Protein AF-A0A916GXI8-F1 (afdb_monomer)

Secondary structure (DSSP, 8-state):
--EEEEE-STTSSHHHHHHHHHHHHHHTT--EEESS-B-HHHHS-TT-----EEPPSS--HHHHHHT--S-SS--GGG-EEEEESSHHHHHH-STTTTHHHHHHHHHHHHGGGGTEEEEEE-S-STTS-HHHHHHH-SEEEEEEEGGG---TTHHHHHHHTTS-SS---EEEEEEEEBSSTTSPEEEEEEEEHHHHGGGB-TT----S-HHHHHHHH-TTSSS----SS-EEPPPHHHHTGGGS-HHHHHHHHHHHHHHHHHHHHHHHHHHHHHHHHHSPPPPPP------PEEEEEEEE-SS-EEEEETTS-EEEESEEEEETTEEEEEETTEEEE--

Foldseek 3Di:
DAQEEEAEAVPLCRLLLLLVVLLVCQVVLFEEEECFFFANLLPPALPRQRWYKHWFLQHWLVQLVVVAARDPDLPLVRAYEYEYEAVLCNLVPPVCPDPRSVSVLVSLLCVVVSRYYYYYYHHDLVSHDPVSSVRRDFKYWYKHWQQPDDDPPQQVVCVVVVHNSGDQTKMKTFIFGDDDPPGDTDDIGIGHVPRSVVGGDPPDDRDPCLVVVCVVVPPPDPDPSRDPHMDMDGDSNRVPVVPDDPCRSCVVVVVVVVVVVVCCVVVVVVVVVVVVVPPPDPDPDDDPQDDAAEFDDWDDPPQWIWTQHPVRDTAIFRDWDADPVAIWTDDDHHIYGYD

Mean predicted aligned error: 14.42 Å

pLDDT: mean 82.1, std 12.5, range [46.28, 97.44]

Structure (mmCIF, N/CA/C/O backbone):
data_AF-A0A916GXI8-F1
#
_entry.id   AF-A0A916GXI8-F1
#
loop_
_atom_site.group_PDB
_atom_site.id
_atom_site.type_symbol
_atom_site.label_atom_id
_atom_site.label_alt_id
_atom_site.label_comp_id
_atom_site.label_asym_id
_atom_site.label_entity_id
_atom_site.label_seq_id
_atom_site.pdbx_PDB_ins_code
_atom_site.Cartn_x
_atom_site.Cartn_y
_atom_site.Cartn_z
_atom_site.occupancy
_atom_site.B_iso_or_equiv
_atom_site.auth_seq_id
_atom_site.auth_comp_id
_atom_site.auth_asym_id
_atom_site.auth_atom_id
_atom_site.pdbx_PDB_model_num
ATOM 1 N N . MET A 1 1 ? 9.161 1.959 13.181 1.00 69.06 1 MET A N 1
ATOM 2 C CA . MET A 1 1 ? 7.810 1.529 12.758 1.00 69.06 1 MET A CA 1
ATOM 3 C C . MET A 1 1 ? 7.058 2.761 12.309 1.00 69.06 1 MET A C 1
ATOM 5 O O . MET A 1 1 ? 7.313 3.817 12.876 1.00 69.06 1 MET A O 1
ATOM 9 N N . ALA A 1 2 ? 6.134 2.659 11.355 1.00 79.12 2 ALA A N 1
ATOM 10 C CA . ALA A 1 2 ? 5.412 3.832 10.877 1.00 79.12 2 ALA A CA 1
ATOM 11 C C . ALA A 1 2 ? 3.901 3.601 10.795 1.00 79.12 2 ALA A C 1
ATOM 13 O O . ALA A 1 2 ? 3.440 2.561 10.323 1.00 79.12 2 ALA A O 1
ATOM 14 N N . ASN A 1 3 ? 3.161 4.610 11.259 1.00 89.81 3 ASN A N 1
ATOM 15 C CA . ASN A 1 3 ? 1.741 4.765 10.986 1.00 89.81 3 ASN A CA 1
ATOM 16 C C . ASN A 1 3 ? 1.583 5.924 10.009 1.00 89.81 3 ASN A C 1
ATOM 18 O O . ASN A 1 3 ? 1.795 7.088 10.377 1.00 89.81 3 ASN A O 1
ATOM 22 N N . TRP A 1 4 ? 1.260 5.594 8.766 1.00 94.12 4 TRP A N 1
ATOM 23 C CA . TRP A 1 4 ? 1.023 6.567 7.715 1.00 94.12 4 TRP A CA 1
ATOM 24 C C . TRP A 1 4 ? -0.470 6.813 7.584 1.00 94.12 4 TRP A C 1
ATOM 26 O O . TRP A 1 4 ? -1.256 5.875 7.492 1.00 94.12 4 TRP A O 1
ATOM 36 N N . THR A 1 5 ? -0.858 8.079 7.530 1.00 94.19 5 THR A N 1
ATOM 37 C CA . THR A 1 5 ? -2.206 8.483 7.151 1.00 94.19 5 THR A CA 1
ATOM 38 C C . THR A 1 5 ? -2.136 9.283 5.874 1.00 94.19 5 THR A C 1
ATOM 40 O O . THR A 1 5 ? -1.599 10.389 5.828 1.00 94.19 5 THR A O 1
ATOM 43 N N . LEU A 1 6 ? -2.658 8.680 4.826 1.00 93.75 6 LEU A N 1
ATOM 44 C CA . LEU A 1 6 ? -2.668 9.173 3.478 1.00 93.75 6 LEU A CA 1
ATOM 45 C C . LEU A 1 6 ? -3.942 9.982 3.228 1.00 93.75 6 LEU A C 1
ATOM 47 O O . LEU A 1 6 ? -5.047 9.509 3.472 1.00 93.75 6 LEU A O 1
ATOM 51 N N . THR A 1 7 ? -3.763 11.218 2.765 1.00 93.19 7 THR A N 1
ATOM 52 C CA . THR A 1 7 ? -4.826 12.217 2.596 1.00 93.19 7 THR A CA 1
ATOM 53 C C . THR A 1 7 ? -4.607 13.063 1.344 1.00 93.19 7 THR A C 1
ATOM 55 O O . TH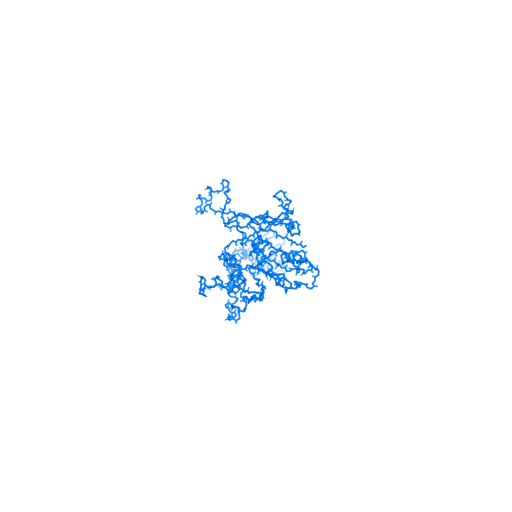R A 1 7 ? -3.502 13.137 0.793 1.00 93.19 7 THR A O 1
ATOM 58 N N . GLY A 1 8 ? -5.679 13.686 0.868 1.00 87.81 8 GLY A N 1
ATOM 59 C CA . GLY A 1 8 ? -5.685 14.569 -0.288 1.00 87.81 8 GLY A CA 1
ATOM 60 C C . GLY A 1 8 ? -7.071 14.667 -0.909 1.00 87.81 8 GLY A C 1
ATOM 61 O O . GLY A 1 8 ? -7.944 13.839 -0.644 1.00 87.81 8 GLY A O 1
ATOM 62 N N . ASP A 1 9 ? -7.245 15.649 -1.785 1.00 83.56 9 ASP A N 1
ATOM 63 C CA . ASP A 1 9 ? -8.519 15.926 -2.449 1.00 83.56 9 ASP A CA 1
ATOM 64 C C . ASP A 1 9 ? -9.013 14.749 -3.310 1.00 83.56 9 ASP A C 1
ATOM 66 O O . ASP A 1 9 ? -8.293 13.775 -3.601 1.00 83.56 9 ASP A O 1
ATOM 70 N N . LEU A 1 10 ? -10.265 14.833 -3.759 1.00 81.31 10 LEU A N 1
ATOM 71 C CA . LEU A 1 10 ? -10.816 13.864 -4.698 1.00 81.31 10 LEU A CA 1
ATOM 72 C C . LEU A 1 10 ? -9.986 13.838 -5.999 1.00 81.31 10 LEU A C 1
ATOM 74 O O . LEU A 1 10 ? -9.650 14.858 -6.613 1.00 81.31 10 LEU A O 1
ATOM 78 N N . GLY A 1 11 ? -9.587 12.634 -6.407 1.00 78.94 11 GLY A N 1
ATOM 79 C CA . GLY A 1 11 ? -8.728 12.432 -7.575 1.00 78.94 11 GLY A CA 1
ATOM 80 C C . GLY A 1 11 ? -7.269 12.884 -7.408 1.00 78.94 11 GLY A C 1
ATOM 81 O O . GLY A 1 11 ? -6.543 12.930 -8.401 1.00 78.94 11 GLY A O 1
ATOM 82 N N . ALA A 1 12 ? -6.800 13.172 -6.186 1.00 83.81 12 ALA A N 1
ATOM 83 C CA . ALA A 1 12 ? -5.386 13.464 -5.909 1.00 83.81 12 ALA A CA 1
ATOM 84 C C . ALA A 1 12 ? -4.450 12.246 -6.085 1.00 83.81 12 ALA A C 1
ATOM 86 O O . ALA A 1 12 ? -3.231 12.393 -6.026 1.00 83.81 12 ALA A O 1
ATOM 87 N N . GLY A 1 13 ? -5.013 11.054 -6.323 1.00 85.38 13 GLY A N 1
ATOM 88 C CA . GLY A 1 13 ? -4.265 9.815 -6.549 1.00 85.38 13 GLY A CA 1
ATOM 89 C C . GLY A 1 13 ? -4.012 8.983 -5.301 1.00 85.38 13 GLY A C 1
ATOM 90 O O . GLY A 1 13 ? -3.040 8.232 -5.269 1.00 85.38 13 GLY A O 1
ATOM 91 N N . LYS A 1 14 ? -4.873 9.117 -4.286 1.00 90.62 14 LYS A N 1
ATOM 92 C CA . LYS A 1 14 ? -4.735 8.412 -3.011 1.00 90.62 14 LYS A CA 1
ATOM 93 C C . LYS A 1 14 ? -4.626 6.896 -3.192 1.00 90.62 14 LYS A C 1
ATOM 95 O O . LYS A 1 14 ? -3.623 6.315 -2.793 1.00 90.62 14 LYS A O 1
ATOM 100 N N . SER A 1 15 ? -5.592 6.312 -3.900 1.00 90.00 15 SER A N 1
ATOM 101 C CA . SER A 1 15 ? -5.672 4.871 -4.170 1.00 90.00 15 SER A CA 1
ATOM 102 C C . SER A 1 15 ? -4.485 4.347 -4.986 1.00 90.00 15 SER A C 1
ATOM 104 O O . SER A 1 15 ? -4.019 3.234 -4.773 1.00 90.00 15 SER A O 1
ATOM 106 N N . VAL A 1 16 ? -3.929 5.163 -5.891 1.00 91.31 16 VAL A N 1
ATOM 107 C CA . VAL A 1 16 ? -2.736 4.783 -6.669 1.00 91.31 16 VAL A CA 1
ATOM 108 C C . VAL A 1 16 ? -1.503 4.722 -5.774 1.00 91.31 16 VAL A C 1
ATOM 110 O O . VAL A 1 16 ? -0.709 3.790 -5.882 1.00 91.31 16 VAL A O 1
ATOM 113 N N . ILE A 1 17 ? -1.327 5.710 -4.895 1.00 93.56 17 ILE A N 1
ATOM 114 C CA . ILE A 1 17 ? -0.188 5.758 -3.972 1.00 93.56 17 ILE A CA 1
ATOM 115 C C . ILE A 1 17 ? -0.308 4.648 -2.926 1.00 93.56 17 ILE A C 1
ATOM 117 O O . ILE A 1 17 ? 0.692 3.994 -2.632 1.00 93.56 17 ILE A O 1
ATOM 121 N N . SER A 1 18 ? -1.508 4.397 -2.395 1.00 94.62 18 SER A N 1
ATOM 122 C CA . SER A 1 18 ? -1.715 3.309 -1.440 1.00 94.62 18 SER A CA 1
ATOM 123 C C . SER A 1 18 ? -1.488 1.941 -2.073 1.00 94.62 18 SER A C 1
ATOM 125 O O . SER A 1 18 ? -0.717 1.154 -1.528 1.00 94.62 18 SER A O 1
ATOM 127 N N . THR A 1 19 ? -2.045 1.693 -3.261 1.00 94.44 19 THR A N 1
ATOM 128 C CA . THR A 1 19 ? -1.801 0.453 -4.014 1.00 94.44 19 THR A CA 1
ATOM 129 C C . THR A 1 19 ? -0.322 0.297 -4.340 1.00 94.44 19 THR A C 1
ATOM 131 O O . THR A 1 19 ? 0.237 -0.774 -4.137 1.00 94.44 19 THR A O 1
ATOM 134 N N . GLY A 1 20 ? 0.355 1.365 -4.775 1.00 94.62 20 GLY A N 1
ATOM 135 C CA . GLY A 1 20 ? 1.801 1.350 -5.004 1.00 94.62 20 GLY A CA 1
ATOM 136 C C . GLY A 1 20 ? 2.578 0.922 -3.758 1.00 94.62 20 GLY A C 1
ATOM 137 O O . GLY A 1 20 ? 3.428 0.035 -3.833 1.00 94.62 20 GLY A O 1
ATOM 138 N N . LYS A 1 21 ? 2.224 1.475 -2.594 1.00 95.44 21 LYS A N 1
ATOM 139 C CA . LYS A 1 21 ? 2.852 1.112 -1.321 1.00 95.44 21 LYS A CA 1
ATOM 140 C C . LYS A 1 21 ? 2.579 -0.336 -0.930 1.00 95.44 21 LYS A C 1
ATOM 142 O O . LYS A 1 21 ? 3.493 -1.022 -0.485 1.00 95.44 21 LYS A O 1
ATOM 147 N N . ILE A 1 22 ? 1.353 -0.814 -1.125 1.00 96.06 22 ILE A N 1
ATOM 148 C CA . ILE A 1 22 ? 0.992 -2.218 -0.906 1.00 96.06 22 ILE A CA 1
ATOM 149 C C . ILE A 1 22 ? 1.838 -3.136 -1.799 1.00 96.06 22 ILE A C 1
ATOM 151 O O . ILE A 1 22 ? 2.426 -4.105 -1.314 1.00 96.06 22 ILE A O 1
ATOM 155 N N . MET A 1 23 ? 1.966 -2.803 -3.084 1.00 94.81 23 MET A N 1
ATOM 156 C CA . MET A 1 23 ? 2.764 -3.583 -4.028 1.00 94.81 23 MET A CA 1
ATOM 157 C C . MET A 1 23 ? 4.249 -3.604 -3.649 1.00 94.81 23 MET A C 1
ATOM 159 O O . MET A 1 23 ? 4.872 -4.654 -3.776 1.00 94.81 23 MET A O 1
ATOM 163 N N . ASP A 1 24 ? 4.809 -2.512 -3.116 1.00 95.00 24 ASP A N 1
ATOM 164 C CA . ASP A 1 24 ? 6.196 -2.491 -2.623 1.00 95.00 24 ASP A CA 1
ATOM 165 C C . ASP A 1 24 ? 6.425 -3.514 -1.498 1.00 95.00 24 ASP A C 1
ATOM 167 O O . ASP A 1 24 ? 7.471 -4.165 -1.456 1.00 95.00 24 ASP A O 1
ATOM 171 N N . PHE A 1 25 ? 5.460 -3.674 -0.585 1.00 96.12 25 PHE A N 1
ATOM 172 C CA . PHE A 1 25 ? 5.531 -4.678 0.484 1.00 96.12 25 PHE A CA 1
ATOM 173 C C . PHE A 1 25 ? 5.395 -6.097 -0.070 1.00 96.12 25 PHE A C 1
ATOM 175 O O . PHE A 1 25 ? 6.210 -6.962 0.257 1.00 96.12 25 PHE A O 1
ATOM 182 N N . LEU A 1 26 ? 4.439 -6.320 -0.976 1.00 95.56 26 LEU A N 1
ATOM 183 C CA . LEU A 1 26 ? 4.268 -7.614 -1.639 1.00 95.56 26 LEU A CA 1
ATOM 184 C C . LEU A 1 26 ? 5.505 -8.016 -2.448 1.00 95.56 26 LEU A C 1
ATOM 186 O O . LEU A 1 26 ? 5.916 -9.171 -2.406 1.00 95.56 26 LEU A O 1
ATOM 190 N N . MET A 1 27 ? 6.148 -7.079 -3.149 1.00 93.88 27 MET A N 1
ATOM 191 C CA . MET A 1 27 ? 7.385 -7.337 -3.896 1.00 93.88 27 MET A CA 1
ATOM 192 C C . MET A 1 27 ? 8.546 -7.757 -2.992 1.00 93.88 27 MET A C 1
ATOM 194 O O . MET A 1 27 ? 9.396 -8.535 -3.420 1.00 93.88 27 MET A O 1
ATOM 198 N N . LYS A 1 28 ? 8.572 -7.272 -1.747 1.00 94.50 28 LYS A N 1
ATOM 199 C CA . LYS A 1 28 ? 9.544 -7.688 -0.726 1.00 94.50 28 LYS A CA 1
ATOM 200 C C . LYS A 1 28 ? 9.194 -9.029 -0.075 1.00 94.50 28 LYS A C 1
ATOM 202 O O . LYS A 1 28 ? 9.968 -9.514 0.742 1.00 94.50 28 LYS A O 1
ATOM 207 N N . GLY A 1 29 ? 8.049 -9.624 -0.417 1.00 93.44 29 GLY A N 1
ATOM 208 C CA . GLY A 1 29 ? 7.547 -10.844 0.215 1.00 93.44 29 GLY A CA 1
ATOM 209 C C . GLY A 1 29 ? 7.061 -10.627 1.648 1.00 93.44 29 GLY A C 1
ATOM 210 O O . GLY A 1 29 ? 6.989 -11.588 2.409 1.00 93.44 29 GLY A O 1
ATOM 211 N N . LEU A 1 30 ? 6.753 -9.382 2.023 1.00 95.38 30 LEU A N 1
ATOM 212 C CA . LEU A 1 30 ? 6.251 -9.056 3.353 1.00 95.38 30 LEU A CA 1
ATOM 213 C C . LEU A 1 30 ? 4.734 -9.303 3.431 1.00 95.38 30 LEU A C 1
ATOM 215 O O . LEU A 1 30 ? 4.038 -9.118 2.427 1.00 95.38 30 LEU A O 1
ATOM 219 N N . PRO A 1 31 ? 4.202 -9.692 4.605 1.00 95.81 31 PRO A N 1
ATOM 220 C CA . PRO A 1 31 ? 2.769 -9.880 4.793 1.00 95.81 31 PRO A CA 1
ATOM 221 C C . PRO A 1 31 ? 1.993 -8.589 4.540 1.00 95.81 31 PRO A C 1
ATOM 223 O O . PRO A 1 31 ? 2.400 -7.508 4.971 1.00 95.81 31 PRO A O 1
ATOM 226 N N . VAL A 1 32 ? 0.841 -8.710 3.886 1.00 97.44 32 VAL A N 1
ATOM 227 C CA . VAL A 1 32 ? -0.072 -7.593 3.636 1.00 97.44 32 VAL A CA 1
ATOM 228 C C . VAL A 1 32 ? -1.492 -8.007 3.992 1.00 97.44 32 VAL A C 1
ATOM 230 O O . VAL A 1 32 ? -1.946 -9.076 3.579 1.00 97.44 32 VAL A O 1
ATOM 233 N N . ALA A 1 33 ? -2.191 -7.129 4.705 1.00 96.50 33 ALA A N 1
ATOM 234 C CA . ALA A 1 33 ? -3.623 -7.201 4.946 1.00 96.50 33 ALA A CA 1
ATOM 235 C C . ALA A 1 33 ? -4.281 -5.882 4.517 1.00 96.50 33 ALA A C 1
ATOM 237 O O . ALA A 1 33 ? -3.780 -4.805 4.850 1.00 96.50 33 ALA A O 1
ATOM 238 N N . THR A 1 34 ? -5.380 -5.938 3.765 1.00 95.44 34 THR A N 1
ATOM 239 C CA . THR A 1 34 ? -6.087 -4.725 3.334 1.00 95.44 34 THR A CA 1
ATOM 240 C C . THR A 1 34 ? -7.566 -4.963 3.072 1.00 95.44 34 THR A C 1
ATOM 242 O O . THR A 1 34 ? -7.943 -6.055 2.665 1.00 95.44 34 THR A O 1
ATOM 245 N N . ASN A 1 35 ? -8.404 -3.949 3.296 1.00 92.75 35 ASN A N 1
ATOM 246 C CA . ASN A 1 35 ? -9.803 -3.935 2.857 1.00 92.75 35 ASN A CA 1
ATOM 247 C C . ASN A 1 35 ? -9.965 -3.398 1.421 1.00 92.75 35 ASN A C 1
ATOM 249 O O . ASN A 1 35 ? -11.075 -3.412 0.898 1.00 92.75 35 ASN A O 1
ATOM 253 N N . MET A 1 36 ? -8.889 -2.965 0.760 1.00 91.75 36 MET A N 1
ATOM 254 C CA . MET A 1 36 ? -8.926 -2.596 -0.655 1.00 91.75 36 MET A CA 1
ATOM 255 C C . MET A 1 36 ? -8.970 -3.844 -1.540 1.00 91.75 36 MET A C 1
ATOM 257 O O . MET A 1 36 ? -8.234 -4.807 -1.309 1.00 91.75 36 MET A O 1
ATOM 261 N N . ASP A 1 37 ? -9.776 -3.805 -2.593 1.00 89.81 37 ASP A N 1
ATOM 262 C CA . ASP A 1 37 ? -9.728 -4.790 -3.668 1.00 89.81 37 ASP A CA 1
ATOM 263 C C . ASP A 1 37 ? -8.484 -4.547 -4.525 1.00 89.81 37 ASP A C 1
ATOM 265 O O . ASP A 1 37 ? -8.417 -3.602 -5.316 1.00 89.81 37 ASP A O 1
ATOM 269 N N . ILE A 1 38 ? -7.482 -5.409 -4.362 1.00 91.88 38 ILE A N 1
ATOM 270 C CA . ILE A 1 38 ? -6.235 -5.359 -5.125 1.00 91.88 38 ILE A CA 1
ATOM 271 C C . ILE A 1 38 ? -6.048 -6.621 -5.966 1.00 91.88 38 ILE A C 1
ATOM 273 O O . ILE A 1 38 ? -6.432 -7.724 -5.578 1.00 91.88 38 ILE A O 1
ATOM 277 N N . TYR A 1 39 ? -5.365 -6.456 -7.095 1.00 91.81 39 TYR A N 1
ATOM 278 C CA . TYR A 1 39 ? -5.115 -7.496 -8.092 1.00 91.81 39 TYR A CA 1
ATOM 279 C C . TYR A 1 39 ? -3.606 -7.664 -8.321 1.00 91.81 39 TYR A C 1
ATOM 281 O O . TYR A 1 39 ? -3.052 -7.168 -9.315 1.00 91.81 39 TYR A O 1
ATOM 289 N N . PRO A 1 40 ? -2.879 -8.337 -7.403 1.00 91.00 40 PRO A N 1
ATOM 290 C CA . PRO A 1 40 ? -1.433 -8.500 -7.517 1.00 91.00 40 PRO A CA 1
ATOM 291 C C . PRO A 1 40 ? -0.998 -9.143 -8.838 1.00 91.00 40 PRO A C 1
ATOM 293 O O . PRO A 1 40 ? 0.084 -8.852 -9.328 1.00 91.00 40 PRO A O 1
ATOM 296 N N . GLU A 1 41 ? -1.822 -9.975 -9.471 1.00 90.44 41 GLU A N 1
ATOM 297 C CA . GLU A 1 41 ? -1.544 -10.658 -10.742 1.00 90.44 41 GLU A CA 1
ATOM 298 C C . GLU A 1 41 ? -1.579 -9.759 -11.985 1.00 90.44 41 GLU A C 1
ATOM 300 O O . GLU A 1 41 ? -1.306 -10.225 -13.102 1.00 90.44 41 GLU A O 1
ATOM 305 N N . LYS A 1 42 ? -1.960 -8.492 -11.813 1.00 89.62 42 LYS A N 1
ATOM 306 C CA . LYS A 1 42 ? -1.898 -7.442 -12.838 1.00 89.62 42 LYS A CA 1
ATOM 307 C C . LYS A 1 42 ? -0.594 -6.649 -12.740 1.00 89.62 42 LYS A C 1
ATOM 309 O O . LYS A 1 42 ? -0.124 -6.111 -13.741 1.00 89.62 42 LYS A O 1
ATOM 314 N N . PHE A 1 43 ? 0.032 -6.648 -11.563 1.00 89.38 43 PHE A N 1
ATOM 315 C CA . PHE A 1 43 ? 1.257 -5.902 -11.287 1.00 89.38 43 PHE A CA 1
ATOM 316 C C . PHE A 1 43 ? 2.505 -6.795 -11.176 1.00 89.38 43 PHE A C 1
ATOM 318 O O . PHE A 1 43 ? 3.546 -6.507 -11.772 1.00 89.38 43 PHE A O 1
ATOM 325 N N . LEU A 1 44 ? 2.401 -7.893 -10.432 1.00 90.94 44 LEU A N 1
ATOM 326 C CA . LEU A 1 44 ? 3.473 -8.838 -10.143 1.00 90.94 44 LEU A CA 1
ATOM 327 C C . LEU A 1 44 ? 3.626 -9.886 -11.253 1.00 90.94 44 LEU A C 1
ATOM 329 O O . LEU A 1 44 ? 2.668 -10.204 -11.965 1.00 90.94 44 LEU A O 1
ATOM 333 N N . PRO A 1 45 ? 4.829 -10.467 -11.411 1.00 90.19 45 PRO A N 1
ATOM 334 C CA . PRO A 1 45 ? 5.038 -11.520 -12.389 1.00 90.19 45 PRO A CA 1
ATOM 335 C C . PRO A 1 45 ? 4.195 -12.763 -12.055 1.00 90.19 45 PRO A C 1
ATOM 337 O O . PRO A 1 45 ? 3.976 -13.067 -10.881 1.00 90.19 45 PRO A O 1
ATOM 340 N N . PRO A 1 46 ? 3.803 -13.559 -13.067 1.00 91.12 46 PRO A N 1
ATOM 341 C CA . PRO A 1 46 ? 3.040 -14.791 -12.860 1.00 91.12 46 PRO A CA 1
ATOM 342 C C . PRO A 1 46 ? 3.827 -15.857 -12.081 1.00 91.12 46 PRO A C 1
ATOM 344 O O . PRO A 1 46 ? 3.264 -16.851 -11.650 1.00 91.12 46 PRO A O 1
ATOM 347 N N . THR A 1 47 ? 5.133 -15.681 -11.879 1.00 90.62 47 THR A N 1
ATOM 348 C CA . THR A 1 47 ? 5.951 -16.537 -11.009 1.00 90.62 47 THR A CA 1
ATOM 349 C C . THR A 1 47 ? 5.792 -16.228 -9.527 1.00 90.62 47 THR A C 1
ATOM 351 O O . THR A 1 47 ? 6.210 -17.035 -8.697 1.00 90.62 47 THR A O 1
ATOM 354 N N . SER A 1 48 ? 5.212 -15.076 -9.190 1.00 93.12 48 SER A N 1
ATOM 355 C CA . SER A 1 48 ? 5.084 -14.626 -7.814 1.00 93.12 48 SER A CA 1
ATOM 356 C C . SER A 1 48 ? 4.096 -15.492 -7.042 1.00 93.12 48 SER A C 1
ATOM 358 O O . SER A 1 48 ? 2.954 -15.693 -7.460 1.00 93.12 48 SER A O 1
ATOM 360 N N . ARG A 1 49 ? 4.543 -15.986 -5.886 1.00 94.06 49 ARG A N 1
ATOM 361 C CA . ARG A 1 49 ? 3.727 -16.779 -4.959 1.00 94.06 49 ARG A CA 1
ATOM 362 C C . ARG A 1 49 ? 3.143 -15.952 -3.819 1.00 94.06 49 ARG A C 1
ATOM 364 O O . ARG A 1 49 ? 2.454 -16.524 -2.984 1.00 94.06 49 ARG A O 1
ATOM 371 N N . VAL A 1 50 ? 3.403 -14.647 -3.793 1.00 93.81 50 VAL A N 1
ATOM 372 C CA . VAL A 1 50 ? 2.956 -13.780 -2.703 1.00 93.81 50 VAL A CA 1
ATOM 373 C C . VAL A 1 50 ? 1.436 -13.684 -2.684 1.00 93.81 50 VAL A C 1
ATOM 375 O O . VAL A 1 50 ? 0.789 -13.565 -3.727 1.00 93.81 50 VAL A O 1
ATOM 378 N N . THR A 1 51 ? 0.884 -13.762 -1.486 1.00 94.25 51 THR A N 1
ATOM 379 C CA . THR A 1 51 ? -0.541 -13.634 -1.199 1.00 94.25 51 THR A CA 1
ATOM 380 C C . THR A 1 51 ? -0.752 -12.428 -0.296 1.00 94.25 51 THR A C 1
ATOM 382 O O . THR A 1 51 ? 0.193 -11.909 0.298 1.00 94.25 51 THR A O 1
ATOM 385 N N . HIS A 1 52 ? -1.998 -11.994 -0.176 1.00 95.31 52 HIS A N 1
ATOM 386 C CA . HIS A 1 52 ? -2.403 -11.003 0.811 1.00 95.31 52 HIS A CA 1
ATOM 387 C C . HIS A 1 52 ? -3.706 -11.452 1.464 1.00 95.31 52 HIS A C 1
ATOM 389 O O . HIS A 1 52 ? -4.432 -12.281 0.905 1.00 95.31 52 HIS A O 1
ATOM 395 N N . VAL A 1 53 ? -3.980 -10.909 2.643 1.00 95.38 53 VAL A N 1
ATOM 396 C CA . VAL A 1 53 ? -5.259 -11.087 3.326 1.00 95.38 53 VAL A CA 1
ATOM 397 C C . VAL A 1 53 ? -6.186 -9.952 2.904 1.00 95.38 53 VAL A C 1
ATOM 399 O O . VAL A 1 53 ? -5.863 -8.779 3.108 1.00 95.38 53 VAL A O 1
ATOM 402 N N . LYS A 1 54 ? -7.327 -10.293 2.307 1.00 93.44 54 LYS A N 1
ATOM 403 C CA . LYS A 1 54 ? -8.425 -9.357 2.083 1.00 93.44 54 LYS A CA 1
ATOM 404 C C . LYS A 1 54 ? -9.270 -9.309 3.348 1.00 93.44 54 LYS A C 1
ATOM 406 O O . LYS A 1 54 ? -9.724 -10.338 3.844 1.00 93.44 54 LYS A O 1
ATOM 411 N N . LEU A 1 55 ? -9.429 -8.106 3.874 1.00 92.38 55 LEU A N 1
ATOM 412 C CA . LEU A 1 55 ? -10.307 -7.795 4.991 1.00 92.38 55 LEU A CA 1
ATOM 413 C C . LEU A 1 55 ? -11.710 -7.444 4.475 1.00 92.38 55 LEU A C 1
ATOM 415 O O . LEU A 1 55 ? -11.837 -6.977 3.331 1.00 92.38 55 LEU A O 1
ATOM 419 N N . PRO A 1 56 ? -12.743 -7.608 5.319 1.00 87.94 56 PRO A N 1
ATOM 420 C CA . PRO A 1 56 ? -14.043 -6.988 5.091 1.00 87.94 56 PRO A CA 1
ATOM 421 C C . PRO A 1 56 ? -13.902 -5.480 4.876 1.00 87.94 56 PRO A C 1
ATOM 423 O O . PRO A 1 56 ? -12.935 -4.868 5.337 1.00 87.94 56 PRO A O 1
ATOM 426 N N . ASP A 1 57 ? -14.879 -4.880 4.202 1.00 85.56 57 ASP A N 1
ATOM 427 C CA . ASP A 1 57 ? -14.927 -3.436 3.950 1.00 85.56 57 ASP A CA 1
ATOM 428 C C . ASP A 1 57 ? -14.835 -2.639 5.264 1.00 85.56 57 ASP A C 1
ATOM 430 O O . ASP A 1 57 ? -14.040 -1.699 5.369 1.00 85.56 57 ASP A O 1
ATOM 434 N N . PHE A 1 58 ? -15.538 -3.116 6.297 1.00 86.44 58 PHE A N 1
ATOM 435 C CA . PHE A 1 58 ? -15.474 -2.622 7.671 1.00 86.44 58 PHE A CA 1
ATOM 436 C C . PHE A 1 58 ? -15.040 -3.746 8.636 1.00 86.44 58 PHE A C 1
ATOM 438 O O . PHE A 1 58 ? -15.889 -4.439 9.194 1.00 86.44 58 PHE A O 1
ATOM 445 N N . PRO A 1 59 ? -13.726 -3.967 8.844 1.00 87.69 59 PRO A N 1
ATOM 446 C CA . PRO A 1 59 ? -13.230 -5.110 9.615 1.00 87.69 59 PRO A CA 1
ATOM 447 C C . PRO A 1 59 ? -13.526 -4.998 11.118 1.00 87.69 59 PRO A C 1
ATOM 449 O O . PRO A 1 59 ? -13.162 -4.011 11.760 1.00 87.69 59 PRO A O 1
ATOM 452 N N . SER A 1 60 ? -14.112 -6.045 11.701 1.00 86.44 60 SER A N 1
ATOM 453 C CA . SER A 1 60 ? -14.313 -6.195 13.148 1.00 86.44 60 SER A CA 1
ATOM 454 C C . SER A 1 60 ? -12.999 -6.255 13.926 1.00 86.44 60 SER A C 1
ATOM 456 O O . SER A 1 60 ? -11.921 -6.507 13.383 1.00 86.44 60 SER A O 1
ATOM 458 N N . ALA A 1 61 ? -13.075 -6.027 15.241 1.00 87.88 61 ALA A N 1
ATOM 459 C CA . ALA A 1 61 ? -11.917 -6.218 16.105 1.00 87.88 61 ALA A CA 1
ATOM 460 C C . ALA A 1 61 ? -11.413 -7.663 16.002 1.00 87.88 61 ALA A C 1
ATOM 462 O O . ALA A 1 61 ? -10.205 -7.873 15.944 1.00 87.88 61 ALA A O 1
ATOM 463 N N . ASP A 1 62 ? -12.327 -8.631 15.925 1.00 89.62 62 ASP A N 1
ATOM 464 C CA . ASP A 1 62 ? -12.003 -10.049 15.797 1.00 89.62 62 ASP A CA 1
ATOM 465 C C . ASP A 1 62 ? -11.319 -10.353 14.457 1.00 89.62 62 ASP A C 1
ATOM 467 O O . ASP A 1 62 ? -10.313 -11.061 14.448 1.00 89.62 62 ASP A O 1
ATOM 471 N N . ASP A 1 63 ? -11.760 -9.734 13.355 1.00 91.19 63 ASP A N 1
ATOM 472 C CA . ASP A 1 63 ? -11.098 -9.854 12.045 1.00 91.19 63 ASP A CA 1
ATOM 473 C C . ASP A 1 63 ? -9.653 -9.348 12.097 1.00 91.19 63 ASP A C 1
ATOM 475 O O . ASP A 1 63 ? -8.737 -9.972 11.557 1.00 91.19 63 ASP A O 1
ATOM 479 N N . LEU A 1 64 ? -9.432 -8.219 12.778 1.00 92.06 64 LEU A N 1
ATOM 480 C CA . LEU A 1 64 ? -8.099 -7.654 12.959 1.00 92.06 64 LEU A CA 1
ATOM 481 C C . LEU A 1 64 ? -7.236 -8.514 13.893 1.00 92.06 64 LEU A C 1
ATOM 483 O O . LEU A 1 64 ? -6.056 -8.732 13.616 1.00 92.06 64 LEU A O 1
ATOM 487 N N . TRP A 1 65 ? -7.800 -9.044 14.981 1.00 90.81 65 TRP A N 1
ATOM 488 C CA . TRP A 1 65 ? -7.085 -9.961 15.871 1.00 90.81 65 TRP A CA 1
ATOM 489 C C . TRP A 1 65 ? -6.720 -11.277 15.177 1.00 90.81 65 TRP A C 1
ATOM 491 O O . TRP A 1 65 ? -5.639 -11.810 15.443 1.00 90.81 65 TRP A O 1
ATOM 501 N N . ALA A 1 66 ? -7.557 -11.757 14.255 1.00 92.75 66 ALA A N 1
ATOM 502 C CA . ALA A 1 66 ? -7.310 -12.963 13.469 1.00 92.75 66 ALA A CA 1
ATOM 503 C C . ALA A 1 66 ? -6.085 -12.850 12.543 1.00 92.75 66 ALA A C 1
ATOM 505 O O . ALA A 1 66 ? -5.499 -13.875 12.194 1.00 92.75 66 ALA A O 1
ATOM 506 N N . LEU A 1 67 ? -5.638 -11.633 12.197 1.00 93.38 67 LEU A N 1
ATOM 507 C CA . LEU A 1 67 ? -4.402 -11.425 11.426 1.00 93.38 67 LEU A CA 1
ATOM 508 C C . LEU A 1 67 ? -3.150 -11.927 12.158 1.00 93.38 67 LEU A C 1
ATOM 510 O O . LEU A 1 67 ? -2.159 -12.279 11.517 1.00 93.38 67 LEU A O 1
ATOM 514 N N . GLY A 1 68 ? -3.174 -11.943 13.493 1.00 92.38 68 GLY A N 1
ATOM 515 C CA . GLY A 1 68 ? -2.028 -12.332 14.306 1.00 92.38 68 GLY A CA 1
ATOM 516 C C . GLY A 1 68 ? -0.797 -11.440 14.094 1.00 92.38 68 GLY A C 1
ATOM 517 O O . GLY A 1 68 ? -0.887 -10.264 13.736 1.00 92.38 68 GLY A O 1
ATOM 518 N N . MET A 1 69 ? 0.385 -11.997 14.364 1.00 92.94 69 MET A N 1
ATOM 519 C CA . MET A 1 69 ? 1.652 -11.287 14.173 1.00 92.94 69 MET A CA 1
ATOM 520 C C . MET A 1 69 ? 2.130 -11.398 12.726 1.00 92.94 69 MET A C 1
ATOM 522 O O . MET A 1 69 ? 2.221 -12.500 12.193 1.00 92.94 69 MET A O 1
ATOM 526 N N . ALA A 1 70 ? 2.519 -10.274 12.124 1.00 93.25 70 ALA A N 1
ATOM 527 C CA . ALA A 1 70 ? 3.053 -10.264 10.762 1.00 93.25 70 ALA A CA 1
ATOM 528 C C . ALA A 1 70 ? 4.420 -10.963 10.674 1.00 93.25 70 ALA A C 1
ATOM 530 O O . ALA A 1 70 ? 4.730 -11.646 9.705 1.00 93.25 70 ALA A O 1
ATOM 531 N N . SER A 1 71 ? 5.259 -10.788 11.694 1.00 92.38 71 SER A N 1
ATOM 532 C CA . SER A 1 71 ? 6.618 -11.326 11.722 1.00 92.38 71 SER A CA 1
ATOM 533 C C . SER A 1 71 ? 6.939 -11.915 13.087 1.00 92.38 71 SER A C 1
ATOM 535 O O . SER A 1 71 ? 6.498 -11.398 14.112 1.00 92.38 71 SER A O 1
ATOM 537 N N . GLY A 1 72 ? 7.747 -12.976 13.115 1.00 91.06 72 GLY A N 1
ATOM 538 C CA . GLY A 1 72 ? 8.333 -13.509 14.351 1.00 91.06 72 GLY A CA 1
ATOM 539 C C . GLY A 1 72 ? 9.558 -12.722 14.836 1.00 91.06 72 GLY A C 1
ATOM 540 O O . GLY A 1 72 ? 9.999 -12.909 15.968 1.00 91.06 72 GLY A O 1
ATOM 541 N N . SER A 1 73 ? 10.112 -11.840 13.999 1.00 90.62 73 SER A N 1
ATOM 542 C CA . SER A 1 73 ? 11.279 -11.016 14.321 1.00 90.62 73 SER A CA 1
ATOM 543 C C . SER A 1 73 ? 10.868 -9.637 14.833 1.00 90.62 73 SER A C 1
ATOM 545 O O . SER A 1 73 ? 9.859 -9.084 14.410 1.00 90.62 73 SER A O 1
ATOM 547 N N . ARG A 1 74 ? 11.689 -9.054 15.716 1.00 87.12 74 ARG A N 1
ATOM 548 C CA . ARG A 1 74 ? 11.550 -7.655 16.165 1.00 87.12 74 ARG A CA 1
ATOM 549 C C . ARG A 1 74 ? 12.172 -6.644 15.200 1.00 87.12 74 ARG A C 1
ATOM 551 O O . ARG A 1 74 ? 12.045 -5.446 15.434 1.00 87.12 74 ARG A O 1
ATOM 558 N N . ASP A 1 75 ? 12.857 -7.111 14.159 1.00 89.94 75 ASP A N 1
ATOM 559 C CA . ASP A 1 75 ? 13.408 -6.237 13.129 1.00 89.94 75 ASP A CA 1
ATOM 560 C C . ASP A 1 75 ? 12.281 -5.620 12.295 1.00 89.94 75 ASP A C 1
ATOM 562 O O . ASP A 1 75 ? 11.531 -6.327 11.615 1.00 89.94 75 ASP A O 1
ATOM 566 N N . GLU A 1 76 ? 12.195 -4.292 12.326 1.00 89.00 76 GLU A N 1
ATOM 567 C CA . GLU A 1 76 ? 11.177 -3.514 11.625 1.00 89.00 76 GLU A CA 1
ATOM 568 C C . GLU A 1 76 ? 11.209 -3.713 10.107 1.00 89.00 76 GLU A C 1
ATOM 570 O O . GLU A 1 76 ? 10.188 -3.526 9.450 1.00 89.00 76 GLU A O 1
ATOM 575 N N . SER A 1 77 ? 12.347 -4.128 9.539 1.00 90.56 77 SER A N 1
ATOM 576 C CA . SER A 1 77 ? 12.456 -4.418 8.104 1.00 90.56 77 SER A CA 1
ATOM 577 C C . SER A 1 77 ? 11.571 -5.591 7.654 1.00 90.56 77 SER A C 1
ATOM 579 O O . SER A 1 77 ? 11.213 -5.685 6.479 1.00 90.56 77 SER A O 1
ATOM 581 N N . THR A 1 78 ? 11.195 -6.460 8.600 1.00 91.94 78 THR A N 1
ATOM 582 C CA . THR A 1 78 ? 10.395 -7.673 8.371 1.00 91.94 78 THR A CA 1
ATOM 583 C C . THR A 1 78 ? 8.900 -7.468 8.609 1.00 91.94 78 THR A C 1
ATOM 585 O O . THR A 1 78 ? 8.122 -8.413 8.498 1.00 91.94 78 THR A O 1
ATOM 588 N N . PHE A 1 79 ? 8.487 -6.258 8.981 1.00 95.25 79 PHE A N 1
ATOM 589 C CA . PHE A 1 79 ? 7.117 -5.993 9.402 1.00 95.25 79 PHE A CA 1
ATOM 590 C C . PHE A 1 79 ? 6.163 -5.980 8.208 1.00 95.25 79 PHE A C 1
ATOM 592 O O . PHE A 1 79 ? 6.514 -5.552 7.107 1.00 95.25 79 PHE A O 1
ATOM 599 N N . GLY A 1 80 ? 4.937 -6.446 8.438 1.00 96.19 80 GLY A N 1
ATOM 600 C CA . GLY A 1 80 ? 3.888 -6.446 7.423 1.00 96.19 80 GLY A CA 1
ATOM 601 C C . GLY A 1 80 ? 3.234 -5.077 7.254 1.00 96.19 80 GLY A C 1
ATOM 602 O O . GLY A 1 80 ? 3.522 -4.134 7.995 1.00 96.19 80 GLY A O 1
ATOM 603 N N . LEU A 1 81 ? 2.309 -4.971 6.303 1.00 97.19 81 LEU A N 1
ATOM 604 C CA . LEU A 1 81 ? 1.491 -3.778 6.084 1.00 97.19 81 LEU A CA 1
ATOM 605 C C . LEU A 1 81 ? 0.000 -4.075 6.273 1.00 97.19 81 LEU A C 1
ATOM 607 O O . LEU A 1 81 ? -0.560 -4.905 5.565 1.00 97.19 81 LEU A O 1
ATOM 611 N N . LEU A 1 82 ? -0.639 -3.341 7.182 1.00 96.56 82 LEU A N 1
ATOM 612 C CA . LEU A 1 82 ? -2.089 -3.253 7.316 1.00 96.56 82 LEU A CA 1
ATOM 613 C C . LEU A 1 82 ? -2.565 -1.952 6.654 1.00 96.56 82 LEU A C 1
ATOM 615 O O . LEU A 1 82 ? -2.334 -0.863 7.187 1.00 96.56 82 LEU A O 1
ATOM 619 N N . ALA A 1 83 ? -3.196 -2.054 5.487 1.00 95.69 83 ALA A N 1
ATOM 620 C CA . ALA A 1 83 ? -3.700 -0.906 4.736 1.00 95.69 83 ALA A CA 1
ATOM 621 C C . ALA A 1 83 ? -5.231 -0.835 4.808 1.00 95.69 83 ALA A C 1
ATOM 623 O O . ALA A 1 83 ? -5.906 -1.735 4.314 1.00 95.69 83 ALA A O 1
ATOM 624 N N . LEU A 1 84 ? -5.768 0.226 5.411 1.00 93.56 84 LEU A N 1
ATOM 625 C CA . LEU A 1 84 ? -7.207 0.418 5.595 1.00 93.56 84 LEU A CA 1
ATOM 626 C C . LEU A 1 84 ? -7.671 1.662 4.840 1.00 93.56 84 LEU A C 1
ATOM 628 O O . LEU A 1 84 ? -7.231 2.773 5.157 1.00 93.56 84 LEU A O 1
ATOM 632 N N . ASP A 1 85 ? -8.542 1.457 3.856 1.00 91.38 85 ASP A N 1
ATOM 633 C CA . ASP A 1 85 ? -9.217 2.520 3.119 1.00 91.38 85 ASP A CA 1
ATOM 634 C C . ASP A 1 85 ? -10.509 2.965 3.798 1.00 91.38 85 ASP A C 1
ATOM 636 O O . ASP A 1 85 ? -11.102 2.216 4.576 1.00 91.38 85 ASP A O 1
ATOM 640 N N . GLU A 1 86 ? -10.874 4.221 3.545 1.00 86.81 86 GLU A N 1
ATOM 641 C CA . GLU A 1 86 ? -12.015 4.919 4.137 1.00 86.81 86 GLU A CA 1
ATOM 642 C C . GLU A 1 86 ? -12.067 4.828 5.678 1.00 86.81 86 GLU A C 1
ATOM 644 O O . GLU A 1 86 ? -13.125 4.663 6.289 1.00 86.81 86 GLU A O 1
ATOM 649 N N . LEU A 1 87 ? -10.911 4.999 6.347 1.00 86.69 87 LEU A N 1
ATOM 650 C CA . LEU A 1 87 ? -10.792 4.861 7.811 1.00 86.69 87 LEU A CA 1
ATOM 651 C C . LEU A 1 87 ? -11.779 5.764 8.577 1.00 86.69 87 LEU A C 1
ATOM 653 O O . LEU A 1 87 ? -12.289 5.388 9.632 1.00 86.69 87 LEU A O 1
ATOM 657 N N . ALA A 1 88 ? -12.025 6.974 8.074 1.00 84.12 88 ALA A N 1
ATOM 658 C CA . ALA A 1 88 ? -12.955 7.901 8.709 1.00 84.12 88 ALA A CA 1
ATOM 659 C C . ALA A 1 88 ? -14.399 7.385 8.674 1.00 84.12 88 ALA A C 1
ATOM 661 O O . ALA A 1 88 ? -15.112 7.528 9.663 1.00 84.12 88 ALA A O 1
ATOM 662 N N . VAL A 1 89 ? -14.818 6.757 7.572 1.00 82.62 89 VAL A N 1
ATOM 663 C CA . VAL A 1 89 ? -16.136 6.117 7.465 1.00 82.62 89 VAL A CA 1
ATOM 664 C C . VAL A 1 89 ? -16.186 4.910 8.396 1.00 82.62 89 VAL A C 1
ATOM 666 O O . VAL A 1 89 ? -17.096 4.799 9.210 1.00 82.62 89 VAL A O 1
ATOM 669 N N . PHE A 1 90 ? -15.139 4.085 8.371 1.00 77.62 90 PHE A N 1
ATOM 670 C CA . PHE A 1 90 ? -15.002 2.905 9.220 1.00 77.62 90 PHE A CA 1
ATOM 671 C C . PHE A 1 90 ? -15.129 3.194 10.724 1.00 77.62 90 PHE A C 1
ATOM 673 O O . PHE A 1 90 ? -15.797 2.453 11.435 1.00 77.62 90 PHE A O 1
ATOM 680 N N . LEU A 1 91 ? -14.518 4.269 11.232 1.00 78.75 91 LEU A N 1
ATOM 681 C CA . LEU A 1 91 ? -14.589 4.609 12.662 1.00 78.75 91 LEU A CA 1
ATOM 682 C C . LEU A 1 91 ? -15.892 5.317 13.071 1.00 78.75 91 LEU A C 1
ATOM 684 O O . LEU A 1 91 ? -16.172 5.420 14.270 1.00 78.75 91 LEU A O 1
ATOM 688 N N . ASN A 1 92 ? -16.656 5.823 12.102 1.00 74.19 92 ASN A N 1
ATOM 689 C CA . ASN A 1 92 ? -17.886 6.585 12.325 1.00 74.19 92 ASN A CA 1
ATOM 690 C C . ASN A 1 92 ? -19.163 5.805 11.956 1.00 74.19 92 ASN A C 1
ATOM 692 O O . ASN A 1 92 ? -20.257 6.337 12.160 1.00 74.19 92 ASN A O 1
ATOM 696 N N . SER A 1 93 ? -19.048 4.579 11.436 1.00 67.75 93 SER A N 1
ATOM 697 C CA . SER A 1 93 ? -20.186 3.738 11.046 1.00 67.75 93 SER A CA 1
ATOM 698 C C . SER A 1 93 ? -21.152 3.479 12.209 1.00 67.75 93 SER A C 1
ATOM 700 O O . SER A 1 93 ? -20.803 3.544 13.399 1.00 67.75 93 SER A O 1
ATOM 702 N N . ARG A 1 94 ? -22.427 3.248 11.872 1.00 55.69 94 ARG A N 1
ATOM 703 C CA . ARG A 1 94 ? -23.509 3.138 12.870 1.00 55.69 94 ARG A CA 1
ATOM 704 C C . ARG A 1 94 ? -23.500 1.793 13.587 1.00 55.69 94 ARG A C 1
ATOM 706 O O . ARG A 1 94 ? -23.795 1.757 14.780 1.00 55.69 94 ARG A O 1
ATOM 713 N N . GLU A 1 95 ? -23.102 0.723 12.904 1.00 57.19 95 GLU A N 1
ATOM 714 C CA . GLU A 1 95 ? -22.896 -0.595 13.524 1.00 57.19 95 GLU A CA 1
ATOM 715 C C . GLU A 1 95 ? -21.759 -0.596 14.557 1.00 57.19 95 GLU A C 1
ATOM 717 O O . GLU A 1 95 ? -21.737 -1.407 15.481 1.00 57.19 95 GLU A O 1
ATOM 722 N N . TRP A 1 96 ? -20.840 0.364 14.456 1.00 58.59 96 TRP A N 1
ATOM 723 C CA . TRP A 1 96 ? -19.640 0.457 15.282 1.00 58.59 96 TRP A CA 1
ATOM 724 C C . TRP A 1 96 ? -19.781 1.297 16.549 1.00 58.59 96 TRP A C 1
ATOM 726 O O . TRP A 1 96 ? -18.791 1.575 17.230 1.00 58.59 96 TRP A O 1
ATOM 736 N N . GLN A 1 97 ? -20.986 1.722 16.914 1.00 59.88 97 GLN A N 1
ATOM 737 C CA . GLN A 1 97 ? -21.157 2.600 18.068 1.00 59.88 97 GLN A CA 1
ATOM 738 C C . GLN A 1 97 ? -20.794 1.903 19.396 1.00 59.88 97 GLN A C 1
ATOM 740 O O . GLN A 1 97 ? -21.119 0.745 19.658 1.00 59.88 97 GLN A O 1
ATOM 745 N N . GLY A 1 98 ? -20.105 2.635 20.275 1.00 70.38 98 GLY A N 1
ATOM 746 C CA . GLY A 1 98 ? -19.743 2.168 21.615 1.00 70.38 98 GLY A CA 1
ATOM 747 C C . GLY A 1 98 ? -18.562 1.189 21.646 1.00 70.38 98 GLY A C 1
ATOM 748 O O . GLY A 1 98 ? -17.454 1.516 21.224 1.00 70.38 98 GLY A O 1
ATOM 749 N N . LYS A 1 99 ? -18.780 -0.005 22.219 1.00 75.19 99 LYS A N 1
ATOM 750 C CA . LYS A 1 99 ? -17.706 -0.935 22.626 1.00 75.19 99 LYS A CA 1
ATOM 751 C C . LYS A 1 99 ? -16.911 -1.527 21.458 1.00 75.19 99 LYS A C 1
ATOM 753 O O . LYS A 1 99 ? -15.718 -1.767 21.629 1.00 75.19 99 LYS A O 1
ATOM 758 N N . ALA A 1 100 ? -17.541 -1.752 20.303 1.00 76.38 100 ALA A N 1
ATOM 759 C CA . ALA A 1 100 ? -16.871 -2.315 19.129 1.00 76.38 100 ALA A CA 1
ATOM 760 C C . ALA A 1 100 ? -15.744 -1.386 18.648 1.00 76.38 100 ALA A C 1
ATOM 762 O O . ALA A 1 100 ? -14.581 -1.791 18.617 1.00 76.38 100 ALA A O 1
ATOM 763 N N . ARG A 1 101 ? -16.041 -0.099 18.408 1.00 78.69 101 ARG A N 1
ATOM 764 C CA . ARG A 1 101 ? -15.046 0.915 17.998 1.00 78.69 101 ARG A CA 1
ATOM 765 C C . ARG A 1 101 ? -13.883 1.028 18.953 1.00 78.69 101 ARG A C 1
ATOM 767 O O . ARG A 1 101 ? -12.732 1.081 18.516 1.00 78.69 101 ARG A O 1
ATOM 774 N N . ASP A 1 102 ? -14.159 1.012 20.247 1.00 82.62 102 ASP A N 1
ATOM 775 C CA . ASP A 1 102 ? -13.103 1.085 21.248 1.00 82.62 102 ASP A CA 1
ATOM 776 C C . ASP A 1 102 ? -12.156 -0.124 21.167 1.00 82.62 102 ASP A C 1
ATOM 778 O O . ASP A 1 102 ? -10.942 0.035 21.335 1.00 82.62 102 ASP A O 1
ATOM 782 N N . GLN A 1 103 ? -12.668 -1.317 20.842 1.00 86.69 103 GLN A N 1
ATOM 783 C CA . GLN A 1 103 ? -11.849 -2.516 20.641 1.00 86.69 103 GLN A CA 1
ATOM 784 C C . GLN A 1 103 ? -10.970 -2.427 19.390 1.00 86.69 103 GLN A C 1
ATOM 786 O O . GLN A 1 103 ? -9.797 -2.803 19.461 1.00 86.69 103 GLN A O 1
ATOM 791 N N . VAL A 1 104 ? -11.461 -1.867 18.282 1.00 87.44 104 VAL A N 1
ATOM 792 C CA . VAL A 1 104 ? -10.615 -1.631 17.099 1.00 87.44 104 VAL A CA 1
ATOM 793 C C . VAL A 1 104 ? -9.572 -0.570 17.340 1.00 87.44 104 VAL A C 1
ATOM 795 O O . VAL A 1 104 ? -8.407 -0.789 17.021 1.00 87.44 104 VAL A O 1
ATOM 798 N N . ILE A 1 105 ? -9.935 0.562 17.942 1.00 85.88 105 ILE A N 1
ATOM 799 C CA . ILE A 1 105 ? -8.953 1.602 18.269 1.00 85.88 105 ILE A CA 1
ATOM 800 C C . ILE A 1 105 ? -7.884 1.023 19.205 1.00 85.88 105 ILE A C 1
ATOM 802 O O . ILE A 1 105 ? -6.693 1.318 19.053 1.00 85.88 105 ILE A O 1
ATOM 806 N N . LYS A 1 106 ? -8.283 0.166 20.154 1.00 86.81 106 LYS A N 1
ATOM 807 C CA . LYS A 1 106 ? -7.357 -0.566 21.022 1.00 86.81 106 LYS A CA 1
ATOM 808 C C . LYS A 1 106 ? -6.445 -1.489 20.212 1.00 86.81 106 LYS A C 1
ATOM 810 O O . LYS A 1 106 ? -5.234 -1.434 20.417 1.00 86.81 106 LYS A O 1
ATOM 815 N N . TYR A 1 107 ? -6.980 -2.281 19.286 1.00 88.19 107 TYR A N 1
ATOM 816 C CA . TYR A 1 107 ? -6.169 -3.112 18.395 1.00 88.19 107 TYR A CA 1
ATOM 817 C C . TYR A 1 107 ? -5.182 -2.263 17.580 1.00 88.19 107 TYR A C 1
ATOM 819 O O . TYR A 1 107 ? -3.977 -2.494 17.645 1.00 88.19 107 TYR A O 1
ATOM 827 N N . LEU A 1 108 ? -5.657 -1.222 16.890 1.00 87.88 108 LEU A N 1
ATOM 828 C CA . LEU A 1 108 ? -4.839 -0.360 16.030 1.00 87.88 108 LEU A CA 1
ATOM 829 C C . LEU A 1 108 ? -3.736 0.371 16.812 1.00 87.88 108 LEU A C 1
ATOM 831 O O . LEU A 1 108 ? -2.663 0.633 16.275 1.00 87.88 108 LEU A O 1
ATOM 835 N N . ARG A 1 109 ? -3.938 0.641 18.108 1.00 85.12 109 ARG A N 1
ATOM 836 C CA . ARG A 1 109 ? -2.874 1.132 19.003 1.00 85.12 109 ARG A CA 1
ATOM 837 C C . ARG A 1 109 ? -1.788 0.078 19.247 1.00 85.12 109 ARG A C 1
ATOM 839 O O . ARG A 1 109 ? -0.612 0.415 19.386 1.00 85.12 109 ARG A O 1
ATOM 846 N N . HIS A 1 110 ? -2.177 -1.188 19.336 1.00 86.50 110 HIS A N 1
ATOM 847 C CA . HIS A 1 110 ? -1.289 -2.315 19.614 1.00 86.50 110 HIS A CA 1
ATOM 848 C C . HIS A 1 110 ? -0.758 -3.019 18.362 1.00 86.50 110 HIS A C 1
ATOM 850 O O . HIS A 1 110 ? 0.111 -3.876 18.497 1.00 86.50 110 HIS A O 1
ATOM 856 N N . VAL A 1 111 ? -1.172 -2.612 17.163 1.00 89.44 111 VAL A N 1
ATOM 857 C CA . VAL A 1 111 ? -0.746 -3.191 15.874 1.00 89.44 111 VAL A CA 1
ATOM 858 C C . VAL A 1 111 ? 0.781 -3.241 15.716 1.00 89.44 111 VAL A C 1
ATOM 860 O O . VAL A 1 111 ? 1.342 -4.197 15.185 1.00 89.44 111 VAL A O 1
ATOM 863 N N . ARG A 1 112 ? 1.487 -2.276 16.323 1.00 80.25 112 ARG A N 1
ATOM 864 C CA . ARG A 1 112 ? 2.954 -2.259 16.431 1.00 80.25 112 ARG A CA 1
ATOM 865 C C . ARG A 1 112 ? 3.534 -3.470 17.150 1.00 80.25 112 ARG A C 1
ATOM 867 O O . ARG A 1 112 ? 4.592 -3.961 16.775 1.00 80.25 112 ARG A O 1
ATOM 874 N N . LYS A 1 113 ? 2.870 -3.930 18.210 1.00 87.94 113 LYS A N 1
ATOM 875 C CA . LYS A 1 113 ? 3.276 -5.118 18.976 1.00 87.94 113 LYS A CA 1
ATOM 876 C C . LYS A 1 113 ? 3.045 -6.405 18.194 1.00 87.94 113 LYS A C 1
ATOM 878 O O . LYS A 1 113 ? 3.643 -7.414 18.532 1.00 87.94 113 LYS A O 1
ATOM 883 N N . GLN A 1 114 ? 2.225 -6.340 17.150 1.00 91.19 114 GLN A N 1
ATOM 884 C CA . GLN A 1 114 ? 2.008 -7.425 16.204 1.00 91.19 114 GLN A CA 1
ATOM 885 C C . GLN A 1 114 ? 2.876 -7.310 14.943 1.00 91.19 114 GLN A C 1
ATOM 887 O O . GLN A 1 114 ? 2.687 -8.073 14.001 1.00 91.19 114 GLN A O 1
ATOM 892 N N . HIS A 1 115 ? 3.847 -6.390 14.927 1.00 94.25 115 HIS A N 1
ATOM 893 C CA . HIS A 1 115 ? 4.804 -6.221 13.831 1.00 94.25 115 HIS A CA 1
ATOM 894 C C . HIS A 1 115 ? 4.163 -5.833 12.490 1.00 94.25 115 HIS A C 1
ATOM 896 O O . HIS A 1 115 ? 4.634 -6.215 11.421 1.00 94.25 115 HIS A O 1
ATOM 902 N N . TRP A 1 116 ? 3.102 -5.029 12.554 1.00 95.00 116 TRP A N 1
ATOM 903 C CA . TRP A 1 116 ? 2.468 -4.418 11.391 1.00 95.00 116 TRP A CA 1
ATOM 904 C C . TRP A 1 116 ? 2.769 -2.916 11.340 1.00 95.00 116 TRP A C 1
ATOM 906 O O . TRP A 1 116 ? 2.697 -2.200 12.344 1.00 95.00 116 TRP A O 1
ATOM 916 N N . HIS A 1 117 ? 3.082 -2.421 10.149 1.00 94.94 117 HIS A N 1
ATOM 917 C CA . HIS A 1 117 ? 2.923 -1.016 9.798 1.00 94.94 117 HIS A CA 1
ATOM 918 C C . HIS A 1 117 ? 1.475 -0.741 9.411 1.00 94.94 117 HIS A C 1
ATOM 920 O O . HIS A 1 117 ? 0.784 -1.636 8.929 1.00 94.94 117 HIS A O 1
ATOM 926 N N . THR A 1 118 ? 1.027 0.501 9.584 1.00 94.38 118 THR A N 1
ATOM 927 C CA . THR A 1 118 ? -0.322 0.900 9.171 1.00 94.38 118 THR A CA 1
ATOM 928 C C . THR A 1 118 ? -0.281 1.948 8.076 1.00 94.38 118 THR A C 1
ATOM 930 O O . THR A 1 118 ? 0.512 2.893 8.122 1.00 94.38 118 THR A O 1
ATOM 933 N N . LEU A 1 119 ? -1.150 1.770 7.086 1.00 95.62 119 LEU A N 1
ATOM 934 C CA . LEU A 1 119 ? -1.433 2.740 6.041 1.00 95.62 119 LEU A CA 1
ATOM 935 C C . LEU A 1 119 ? -2.930 3.028 6.056 1.00 95.62 119 LEU A C 1
ATOM 937 O O . LEU A 1 119 ? -3.732 2.281 5.508 1.00 95.62 119 LEU A O 1
ATOM 941 N N . PHE A 1 120 ? -3.297 4.115 6.711 1.00 94.00 120 PHE A N 1
ATOM 942 C CA . PHE A 1 120 ? -4.664 4.600 6.756 1.00 94.00 120 PHE A CA 1
ATOM 943 C C . PHE A 1 120 ? -4.912 5.524 5.576 1.00 94.00 120 PHE A C 1
ATOM 945 O O . PHE A 1 120 ? -4.117 6.432 5.345 1.00 94.00 120 PHE A O 1
ATOM 952 N N . ILE A 1 121 ? -6.004 5.333 4.852 1.00 93.50 121 ILE A N 1
ATOM 953 C CA . ILE A 1 121 ? -6.397 6.206 3.750 1.00 93.50 121 ILE A CA 1
ATOM 954 C C . ILE A 1 121 ? -7.688 6.902 4.171 1.00 93.50 121 ILE A C 1
ATOM 956 O O . ILE A 1 121 ? -8.623 6.292 4.687 1.00 93.50 121 ILE A O 1
ATOM 960 N N . THR A 1 122 ? -7.692 8.220 4.035 1.00 91.62 122 THR A N 1
ATOM 961 C CA . THR A 1 122 ? -8.850 9.062 4.321 1.00 91.62 122 THR A CA 1
ATOM 962 C C . THR A 1 122 ? -8.834 10.252 3.374 1.00 91.62 122 THR A C 1
ATOM 964 O O . THR A 1 122 ? -7.781 10.669 2.886 1.00 91.62 122 THR A O 1
ATOM 967 N N . GLN A 1 123 ? -9.995 10.829 3.090 1.00 88.94 123 GLN A N 1
ATOM 968 C CA . GLN A 1 123 ? -10.056 12.081 2.339 1.00 88.94 123 GLN A CA 1
ATOM 969 C C . GLN A 1 123 ? -9.487 13.219 3.187 1.00 88.94 123 GLN A C 1
ATOM 971 O O . GLN A 1 123 ? -8.539 13.885 2.766 1.00 88.94 123 GLN A O 1
ATOM 976 N N . ASP A 1 124 ? -9.972 13.333 4.422 1.00 87.56 124 ASP A N 1
ATOM 977 C CA . ASP A 1 124 ? -9.553 14.331 5.394 1.00 87.56 124 ASP A CA 1
ATOM 978 C C . ASP A 1 124 ? -9.206 13.673 6.736 1.00 87.56 124 ASP A C 1
ATOM 980 O O . ASP A 1 124 ? -9.927 12.820 7.254 1.00 87.56 124 ASP A O 1
ATOM 984 N N . ILE A 1 125 ? -8.083 14.080 7.314 1.00 88.31 125 ILE A N 1
ATOM 985 C CA . ILE A 1 125 ? -7.635 13.622 8.628 1.00 88.31 125 ILE A CA 1
ATOM 986 C C . ILE A 1 125 ? -8.528 14.175 9.741 1.00 88.31 125 ILE A C 1
ATOM 988 O O . ILE A 1 125 ? -8.672 13.530 10.783 1.00 88.31 125 ILE A O 1
ATOM 992 N N . GLU A 1 126 ? -9.123 15.353 9.556 1.00 87.88 126 GLU A N 1
ATOM 993 C CA . GLU A 1 126 ? -9.936 15.978 10.599 1.00 87.88 126 GLU A CA 1
ATOM 994 C C . GLU A 1 126 ? -11.267 15.263 10.830 1.00 87.88 126 GLU A C 1
ATOM 996 O O . GLU A 1 126 ? -11.766 15.278 11.956 1.00 87.88 126 GLU A O 1
ATOM 1001 N N . SER A 1 127 ? -11.761 14.551 9.813 1.00 85.88 127 SER A N 1
ATOM 1002 C CA . SER A 1 127 ? -12.949 13.690 9.889 1.00 85.88 127 SER A CA 1
ATOM 1003 C C . SER A 1 127 ? -12.777 12.462 10.797 1.00 85.88 127 SER A C 1
ATOM 1005 O O . SER A 1 127 ? -13.759 11.846 11.214 1.00 85.88 127 SER A O 1
ATOM 1007 N N . ILE A 1 128 ? -11.532 12.113 11.140 1.00 85.44 128 ILE A N 1
ATOM 1008 C CA . ILE A 1 128 ? -11.231 11.070 12.120 1.00 85.44 128 ILE A CA 1
ATOM 1009 C C . ILE A 1 128 ? -11.398 11.658 13.523 1.00 85.44 128 ILE A C 1
ATOM 1011 O O . ILE A 1 128 ? -10.814 12.704 13.836 1.00 85.44 128 ILE A O 1
ATOM 1015 N N . ASP A 1 129 ? -12.121 10.934 14.383 1.00 81.56 129 ASP A N 1
ATOM 1016 C CA . ASP A 1 129 ? -12.301 11.267 15.797 1.00 81.56 129 ASP A CA 1
ATOM 1017 C C . ASP A 1 129 ? -10.983 11.690 16.475 1.00 81.56 129 ASP A C 1
ATOM 1019 O O . ASP A 1 129 ? -9.911 11.119 16.248 1.00 81.56 129 ASP A O 1
ATOM 1023 N N . ALA A 1 130 ? -11.054 12.692 17.351 1.00 82.44 130 ALA A N 1
ATOM 1024 C CA . ALA A 1 130 ? -9.874 13.314 17.934 1.00 82.44 130 ALA A CA 1
ATOM 1025 C C . ALA A 1 130 ? -9.026 12.346 18.781 1.00 82.44 130 ALA A C 1
ATOM 1027 O O . ALA A 1 130 ? -7.802 12.510 18.854 1.00 82.44 130 ALA A O 1
ATOM 1028 N N . GLN A 1 131 ? -9.630 11.351 19.437 1.00 77.81 131 GLN A N 1
ATOM 1029 C CA . GLN A 1 131 ? -8.900 10.347 20.213 1.00 77.81 131 GLN A CA 1
ATOM 1030 C C . GLN A 1 131 ? -8.171 9.371 19.285 1.00 77.81 131 GLN A C 1
ATOM 1032 O O . GLN A 1 131 ? -6.965 9.159 19.456 1.00 77.81 131 GLN A O 1
ATOM 1037 N N . ALA A 1 132 ? -8.859 8.843 18.269 1.00 81.88 132 ALA A N 1
ATOM 1038 C CA . ALA A 1 132 ? -8.257 7.970 17.259 1.00 81.88 132 ALA A CA 1
ATOM 1039 C C . ALA A 1 132 ? -7.145 8.694 16.484 1.00 81.88 132 ALA A C 1
ATOM 1041 O O . ALA A 1 132 ? -6.021 8.201 16.385 1.00 81.88 132 ALA A O 1
ATOM 1042 N N . ARG A 1 133 ? -7.400 9.931 16.046 1.00 86.69 133 ARG A N 1
ATOM 1043 C CA . ARG A 1 133 ? -6.429 10.791 15.360 1.00 86.69 133 ARG A CA 1
ATOM 1044 C C . ARG A 1 133 ? -5.165 11.012 16.184 1.00 86.69 133 ARG A C 1
ATOM 1046 O O . ARG A 1 133 ? -4.058 11.021 15.645 1.00 86.69 133 ARG A O 1
ATOM 1053 N N . ARG A 1 134 ? -5.300 11.216 17.499 1.00 84.38 134 ARG A N 1
ATOM 1054 C CA . ARG A 1 134 ? -4.141 11.400 18.383 1.00 84.38 134 ARG A CA 1
ATOM 1055 C C . ARG A 1 134 ? -3.338 10.122 18.573 1.00 84.38 134 ARG A C 1
ATOM 1057 O O . ARG A 1 134 ? -2.116 10.224 18.605 1.00 84.38 134 ARG A O 1
ATOM 1064 N N . ALA A 1 135 ? -4.014 8.983 18.691 1.00 81.44 135 ALA A N 1
ATOM 1065 C CA . ALA A 1 135 ? -3.393 7.697 18.985 1.00 81.44 135 ALA A CA 1
ATOM 1066 C C . ALA A 1 135 ? -2.770 7.017 17.756 1.00 81.44 135 ALA A C 1
ATOM 1068 O O . ALA A 1 135 ? -1.771 6.316 17.896 1.00 81.44 135 ALA A O 1
ATOM 1069 N N . LEU A 1 136 ? -3.368 7.193 16.576 1.00 84.44 136 LEU A N 1
ATOM 1070 C CA . LEU A 1 136 ? -3.029 6.418 15.383 1.00 84.44 136 LEU A CA 1
ATOM 1071 C C . LEU A 1 136 ? -2.118 7.175 14.416 1.00 84.44 136 LEU A C 1
ATOM 1073 O O . LEU A 1 136 ? -1.258 6.553 13.797 1.00 84.44 136 LEU A O 1
ATOM 1077 N N . ILE A 1 137 ? -2.272 8.498 14.294 1.00 86.62 137 ILE A N 1
ATOM 1078 C CA . ILE A 1 137 ? -1.588 9.276 13.253 1.00 86.62 137 ILE A CA 1
ATOM 1079 C C . ILE A 1 137 ? -0.242 9.796 13.741 1.00 86.62 137 ILE A C 1
ATOM 1081 O O . ILE A 1 137 ? -0.173 10.672 14.608 1.00 86.62 137 ILE A O 1
ATOM 1085 N N . GLU A 1 138 ? 0.818 9.318 13.098 1.00 90.56 138 GLU A N 1
ATOM 1086 C CA . GLU A 1 138 ? 2.184 9.810 13.293 1.00 90.56 138 GLU A CA 1
ATOM 1087 C C . GLU A 1 138 ? 2.720 10.523 12.060 1.00 90.56 138 GLU A C 1
ATOM 1089 O O . GLU A 1 138 ? 3.313 11.592 12.183 1.00 90.56 138 GLU A O 1
ATOM 1094 N N . HIS A 1 139 ? 2.495 9.954 10.876 1.00 93.19 139 HIS A N 1
ATOM 1095 C CA . HIS A 1 139 ? 2.953 10.524 9.619 1.00 93.19 139 HIS A CA 1
ATOM 1096 C C . HIS A 1 139 ? 1.763 10.876 8.736 1.00 93.19 139 HIS A C 1
ATOM 1098 O O . HIS A 1 139 ? 0.978 10.001 8.376 1.00 93.19 139 HIS A O 1
ATOM 1104 N N . LYS A 1 140 ? 1.657 12.140 8.333 1.00 93.75 140 LYS A N 1
ATOM 1105 C CA . LYS A 1 140 ? 0.705 12.585 7.312 1.00 93.75 140 LYS A CA 1
ATOM 1106 C C . LYS A 1 140 ? 1.346 12.451 5.935 1.00 93.75 140 LYS A C 1
ATOM 1108 O O . LYS A 1 140 ? 2.422 12.997 5.700 1.00 93.75 140 LYS A O 1
ATOM 1113 N N . VAL A 1 141 ? 0.689 11.751 5.018 1.00 94.44 141 VAL A N 1
ATOM 1114 C CA . VAL A 1 141 ? 1.114 11.619 3.620 1.00 94.44 141 VAL A CA 1
ATOM 1115 C C . VAL A 1 141 ? 0.167 12.425 2.746 1.00 94.44 141 VAL A C 1
ATOM 1117 O O . VAL A 1 141 ? -1.000 12.073 2.592 1.00 94.44 141 VAL A O 1
ATOM 1120 N N . VAL A 1 142 ? 0.670 13.516 2.174 1.00 92.75 142 VAL A N 1
ATOM 1121 C CA . VAL A 1 142 ? -0.120 14.404 1.312 1.00 92.75 142 VAL A CA 1
ATOM 1122 C C . VAL A 1 142 ? 0.025 13.965 -0.140 1.00 92.75 142 VAL A C 1
ATOM 1124 O O . VAL A 1 142 ? 1.127 13.998 -0.695 1.00 92.75 142 VAL A O 1
ATOM 1127 N N . CYS A 1 143 ? -1.090 13.573 -0.755 1.00 91.81 143 CYS A N 1
ATOM 1128 C CA . CYS A 1 143 ? -1.134 13.111 -2.140 1.00 91.81 143 CYS A CA 1
ATOM 1129 C C . CYS A 1 143 ? -1.244 14.276 -3.122 1.00 91.81 143 CYS A C 1
ATOM 1131 O O . CYS A 1 143 ? -2.092 15.159 -2.966 1.00 91.81 143 CYS A O 1
ATOM 1133 N N . LYS A 1 144 ? -0.408 14.262 -4.160 1.00 88.69 144 LYS A N 1
ATOM 1134 C CA . LYS A 1 144 ? -0.421 15.224 -5.268 1.00 88.69 144 LYS A CA 1
ATOM 1135 C C . LYS A 1 144 ? -0.162 14.508 -6.594 1.00 88.69 144 LYS A C 1
ATOM 1137 O O . LYS A 1 144 ? 0.501 13.474 -6.635 1.00 88.69 144 LYS A O 1
ATOM 1142 N N . ARG A 1 145 ? -0.647 15.085 -7.696 1.00 85.00 145 ARG A N 1
ATOM 1143 C CA . ARG A 1 145 ? -0.510 14.533 -9.055 1.00 85.00 145 ARG A CA 1
ATOM 1144 C C . ARG A 1 145 ? 0.155 15.545 -9.984 1.00 85.00 145 ARG A C 1
ATOM 1146 O O . ARG A 1 145 ? -0.197 16.720 -9.943 1.00 85.00 145 ARG A O 1
ATOM 1153 N N . THR A 1 146 ? 1.121 15.111 -10.791 1.00 79.56 146 THR A N 1
ATOM 1154 C CA . THR A 1 146 ? 1.970 16.007 -11.606 1.00 79.56 146 THR A CA 1
ATOM 1155 C C . THR A 1 146 ? 1.268 16.591 -12.821 1.00 79.56 146 THR A C 1
ATOM 1157 O O . THR A 1 146 ? 1.528 17.727 -13.189 1.00 79.56 146 THR A O 1
ATOM 1160 N N . ASP A 1 147 ? 0.358 15.843 -13.433 1.00 70.75 147 ASP A N 1
ATOM 1161 C CA . ASP A 1 147 ? -0.455 16.296 -14.570 1.00 70.75 147 ASP A CA 1
ATOM 1162 C C . ASP A 1 147 ? -1.385 17.467 -14.205 1.00 70.75 147 ASP A C 1
ATOM 1164 O O . ASP A 1 147 ? -1.752 18.253 -15.074 1.00 70.75 147 ASP A O 1
ATOM 1168 N N . ARG A 1 148 ? -1.749 17.597 -12.921 1.00 69.25 148 ARG A N 1
ATOM 1169 C CA . ARG A 1 148 ? -2.528 18.721 -12.379 1.00 69.25 148 ARG A CA 1
ATOM 1170 C C . ARG A 1 148 ? -1.657 19.918 -11.983 1.00 69.25 148 ARG A C 1
ATOM 1172 O O . ARG A 1 148 ? -2.198 20.976 -11.678 1.00 69.25 148 ARG A O 1
ATOM 1179 N N . LEU A 1 149 ? -0.331 19.770 -11.972 1.00 67.69 149 LEU A N 1
ATOM 1180 C CA . LEU A 1 149 ? 0.596 20.867 -11.709 1.00 67.69 149 LEU A CA 1
ATOM 1181 C C . LEU A 1 149 ? 0.947 21.546 -13.035 1.00 67.69 149 LEU A C 1
ATOM 1183 O O . LEU A 1 149 ? 1.710 21.018 -13.843 1.00 67.69 149 LEU A O 1
ATOM 1187 N N . SER A 1 150 ? 0.412 22.743 -13.262 1.00 54.69 150 SER A N 1
ATOM 1188 C CA . SER A 1 150 ? 0.879 23.595 -14.352 1.00 54.69 150 SER A CA 1
ATOM 1189 C C . SER A 1 150 ? 2.251 24.160 -13.983 1.00 54.69 150 SER A C 1
ATOM 1191 O O . SER A 1 150 ? 2.339 25.062 -13.151 1.00 54.69 150 SER A O 1
ATOM 1193 N N . ILE A 1 151 ? 3.328 23.643 -14.579 1.00 58.59 151 ILE A N 1
ATOM 1194 C CA . ILE A 1 151 ? 4.648 24.270 -14.444 1.00 58.59 151 ILE A CA 1
ATOM 1195 C C . ILE A 1 151 ? 4.664 25.527 -15.331 1.00 58.59 151 ILE A C 1
ATOM 1197 O O . ILE A 1 151 ? 4.492 25.400 -16.552 1.00 58.59 151 ILE A O 1
ATOM 1201 N N . PRO A 1 152 ? 4.869 26.733 -14.765 1.00 48.16 152 PRO A N 1
ATOM 1202 C CA . PRO A 1 152 ? 5.045 27.934 -15.570 1.00 48.16 152 PRO A CA 1
ATOM 1203 C C . PRO A 1 152 ? 6.271 27.762 -16.489 1.00 48.16 152 PRO A C 1
ATOM 1205 O O . PRO A 1 152 ? 7.266 27.163 -16.091 1.00 48.16 152 PRO A O 1
ATOM 1208 N N . PHE A 1 153 ? 6.203 28.263 -17.727 1.00 58.72 153 PHE A N 1
ATOM 1209 C CA . PHE A 1 153 ? 7.275 28.254 -18.750 1.00 58.72 153 PHE A CA 1
ATOM 1210 C C . PHE A 1 153 ? 7.586 26.928 -19.479 1.00 58.72 153 PHE A C 1
ATOM 1212 O O . PHE A 1 153 ? 7.946 26.977 -20.652 1.00 58.72 153 PHE A O 1
ATOM 1219 N N . LEU A 1 154 ? 7.387 25.748 -18.879 1.00 59.09 154 LEU A N 1
ATOM 1220 C CA . LEU A 1 154 ? 7.614 24.460 -19.574 1.00 59.09 154 LEU A CA 1
ATOM 1221 C C . LEU A 1 154 ? 6.456 24.048 -20.496 1.00 59.09 154 LEU A C 1
ATOM 1223 O O . LEU A 1 154 ? 6.679 23.419 -21.531 1.00 59.09 154 LEU A O 1
ATOM 1227 N N . GLY A 1 155 ? 5.223 24.430 -20.153 1.00 63.53 155 GLY A N 1
ATOM 1228 C CA . GLY A 1 155 ? 4.028 24.113 -20.943 1.00 63.53 155 GLY A CA 1
ATOM 1229 C C . GLY A 1 155 ? 4.085 24.591 -22.407 1.00 63.53 155 GLY A C 1
ATOM 1230 O O . GLY A 1 155 ? 3.783 23.793 -23.293 1.00 63.53 155 GLY A O 1
ATOM 1231 N N . PRO A 1 156 ? 4.483 25.848 -22.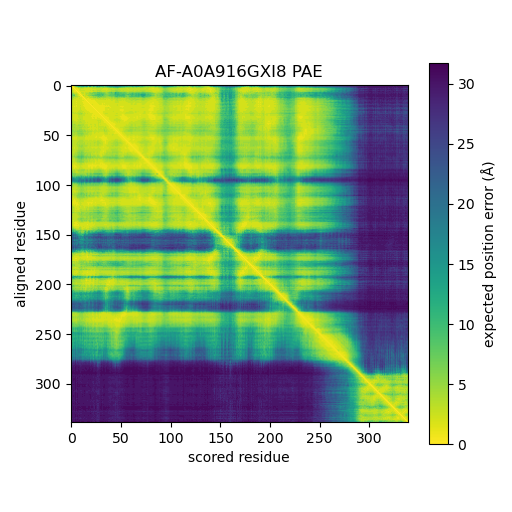698 1.00 64.94 156 PRO A N 1
ATOM 1232 C CA . PRO A 1 156 ? 4.620 26.350 -24.069 1.00 64.94 156 PRO A CA 1
ATOM 1233 C C . PRO A 1 156 ? 5.745 25.673 -24.864 1.00 64.94 156 PRO A C 1
ATOM 1235 O O . PRO A 1 156 ? 5.555 25.349 -26.033 1.00 64.94 156 PRO A O 1
ATOM 1238 N N . VAL A 1 157 ? 6.889 25.399 -24.226 1.00 67.00 157 VAL A N 1
ATOM 1239 C CA . VAL A 1 157 ? 8.049 24.759 -24.871 1.00 67.00 157 VAL A CA 1
ATOM 1240 C C . VAL A 1 157 ? 7.733 23.313 -25.259 1.00 67.00 157 VAL A C 1
ATOM 1242 O O . VAL A 1 157 ? 7.989 22.911 -26.387 1.00 67.00 157 VAL A O 1
ATOM 1245 N N . LEU A 1 158 ? 7.095 22.541 -24.373 1.00 66.12 158 LEU A N 1
ATOM 1246 C CA . LEU A 1 158 ? 6.669 21.165 -24.667 1.00 66.12 158 LEU A CA 1
ATOM 1247 C C . LEU A 1 158 ? 5.674 21.093 -25.837 1.00 66.12 158 LEU A C 1
ATOM 1249 O O . LEU A 1 158 ? 5.758 20.172 -26.650 1.00 66.12 158 LEU A O 1
ATOM 1253 N N . ARG A 1 159 ? 4.777 22.085 -25.958 1.00 65.75 159 ARG A N 1
ATOM 1254 C CA . ARG A 1 159 ? 3.842 22.194 -27.092 1.00 65.75 159 ARG A CA 1
ATOM 1255 C C . ARG A 1 159 ? 4.557 22.490 -28.414 1.00 65.75 159 ARG A C 1
ATOM 1257 O O . ARG A 1 159 ? 4.122 21.979 -29.440 1.00 65.75 159 ARG A O 1
ATOM 1264 N N . LEU A 1 160 ? 5.648 23.261 -28.393 1.00 70.50 160 LEU A N 1
ATOM 1265 C CA . LEU A 1 160 ? 6.440 23.588 -29.586 1.00 70.50 160 LEU A CA 1
ATOM 1266 C C . LEU A 1 160 ? 7.123 22.349 -30.196 1.00 70.50 160 LEU A C 1
ATOM 1268 O O . LEU A 1 160 ? 7.265 22.263 -31.410 1.00 70.50 160 LEU A O 1
ATOM 1272 N N . PHE A 1 161 ? 7.479 21.361 -29.370 1.00 69.12 161 PHE A N 1
ATOM 1273 C CA . PHE A 1 161 ? 8.086 20.095 -29.805 1.00 69.12 161 PHE A CA 1
ATOM 1274 C C . PHE A 1 161 ? 7.066 18.977 -30.105 1.00 69.12 161 PHE A C 1
ATOM 1276 O O . PHE A 1 161 ? 7.440 17.811 -30.202 1.00 69.12 161 PHE A O 1
ATOM 1283 N N . GLY A 1 162 ? 5.773 19.298 -30.237 1.00 60.44 162 GLY A N 1
ATOM 1284 C CA . GLY A 1 162 ? 4.736 18.323 -30.606 1.00 60.44 162 GLY A CA 1
ATOM 1285 C C . GLY A 1 162 ? 4.340 17.343 -29.495 1.00 60.44 162 GLY A C 1
ATOM 1286 O O . GLY A 1 162 ? 3.545 16.430 -29.727 1.00 60.44 162 GLY A O 1
ATOM 1287 N N . PHE A 1 163 ? 4.838 17.529 -28.270 1.00 62.72 163 PHE A N 1
ATOM 1288 C CA . PHE A 1 163 ? 4.381 16.761 -27.118 1.00 62.72 163 PHE A CA 1
ATOM 1289 C C . PHE A 1 163 ? 3.093 17.383 -26.571 1.00 62.72 163 PHE A C 1
ATOM 1291 O O . PHE A 1 163 ? 2.987 18.601 -26.411 1.00 62.72 163 PHE A O 1
ATOM 1298 N N . LYS A 1 164 ? 2.095 16.547 -26.242 1.00 56.47 164 LYS A N 1
ATOM 1299 C CA . LYS A 1 164 ? 0.935 16.997 -25.457 1.00 56.47 164 LYS A CA 1
ATOM 1300 C C . LYS A 1 164 ? 1.490 17.657 -24.191 1.00 56.47 164 LYS A C 1
ATOM 1302 O O . LYS A 1 164 ? 2.137 16.984 -23.399 1.00 56.47 164 LYS A O 1
ATOM 1307 N N . GLY A 1 165 ? 1.282 18.967 -24.026 1.00 52.97 165 GLY A N 1
ATOM 1308 C CA . GLY A 1 165 ? 1.874 19.799 -22.963 1.00 52.97 165 GLY A CA 1
ATOM 1309 C C . GLY A 1 165 ? 1.401 19.487 -21.536 1.00 52.97 165 GLY A C 1
ATOM 1310 O O . GLY A 1 165 ? 1.396 20.373 -20.686 1.00 52.97 165 GLY A O 1
ATOM 1311 N N . THR A 1 166 ? 0.961 18.257 -21.285 1.00 56.72 166 THR A N 1
ATOM 1312 C CA . THR A 1 166 ? 0.603 17.696 -19.988 1.00 56.72 166 THR A CA 1
ATOM 1313 C C . THR A 1 166 ? 1.727 16.773 -19.544 1.00 56.72 166 THR A C 1
ATOM 1315 O O . THR A 1 166 ? 2.069 15.820 -20.248 1.00 56.72 166 THR A O 1
ATOM 1318 N N . LEU A 1 167 ? 2.300 17.048 -18.375 1.00 61.44 167 LEU A N 1
ATOM 1319 C CA . LEU A 1 167 ? 3.319 16.191 -17.775 1.00 61.44 167 LEU A CA 1
ATOM 1320 C C . LEU A 1 167 ? 2.785 14.762 -17.593 1.00 61.44 167 LEU A C 1
ATOM 1322 O O . LEU A 1 167 ? 1.580 14.577 -17.395 1.00 61.44 167 LEU A O 1
ATOM 1326 N N . PRO A 1 168 ? 3.659 13.739 -17.646 1.00 68.25 168 PRO A N 1
ATOM 1327 C CA . PRO A 1 168 ? 3.245 12.372 -17.371 1.00 68.25 168 PRO A CA 1
ATOM 1328 C C . PRO A 1 168 ? 2.575 12.290 -15.996 1.00 68.25 168 PRO A C 1
ATOM 1330 O O . PRO A 1 168 ? 3.015 12.921 -15.036 1.00 68.25 168 PRO A O 1
ATOM 1333 N N . GLN A 1 169 ? 1.515 11.488 -15.904 1.00 77.50 169 GLN A N 1
ATOM 1334 C CA . GLN A 1 169 ? 0.742 11.323 -14.678 1.00 77.50 169 GLN A CA 1
ATOM 1335 C C . GLN A 1 169 ? 1.540 10.534 -13.629 1.00 77.50 169 GLN A C 1
ATOM 1337 O O . GLN A 1 169 ? 1.495 9.301 -13.548 1.00 77.50 169 GLN A O 1
ATOM 1342 N N . ILE A 1 170 ? 2.315 11.276 -12.847 1.00 84.38 170 ILE A N 1
ATOM 1343 C CA . ILE A 1 170 ? 3.077 10.791 -11.703 1.00 84.38 170 ILE A CA 1
ATOM 1344 C C . ILE A 1 170 ? 2.338 11.220 -10.431 1.00 84.38 170 ILE A C 1
ATOM 1346 O O . ILE A 1 170 ? 1.773 12.314 -10.345 1.00 84.38 170 ILE A O 1
ATOM 1350 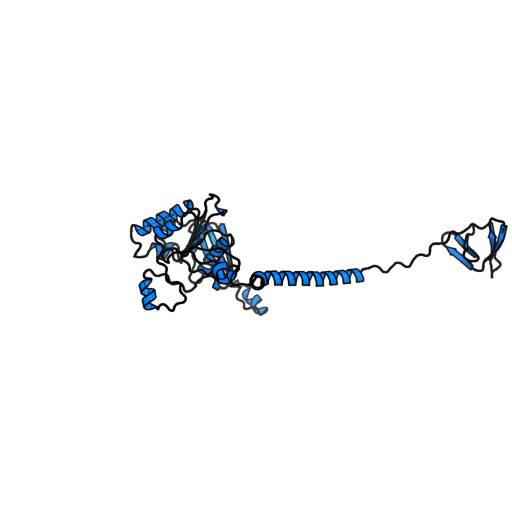N N . HIS A 1 171 ? 2.301 10.318 -9.460 1.00 89.12 171 HIS A N 1
ATOM 1351 C CA . HIS A 1 171 ? 1.644 10.490 -8.175 1.00 89.12 171 HIS A CA 1
ATOM 1352 C C . HIS A 1 171 ? 2.705 10.612 -7.087 1.00 89.12 171 HIS A C 1
ATOM 1354 O O . HIS A 1 171 ? 3.555 9.732 -6.941 1.00 89.12 171 HIS A O 1
ATOM 1360 N N . PHE A 1 172 ? 2.641 11.704 -6.335 1.00 90.31 172 PHE A N 1
ATOM 1361 C CA . PHE A 1 172 ? 3.543 12.025 -5.241 1.00 90.31 172 PHE A CA 1
ATOM 1362 C C . PHE A 1 172 ? 2.823 11.885 -3.904 1.00 90.31 172 PHE A C 1
ATOM 1364 O O . PHE A 1 172 ? 1.781 12.505 -3.697 1.00 90.31 172 PHE A O 1
ATOM 1371 N N . GLY A 1 173 ? 3.405 11.120 -2.985 1.00 92.25 173 GLY A N 1
ATOM 1372 C CA . GLY A 1 173 ? 3.025 11.090 -1.575 1.00 92.25 173 GLY A CA 1
A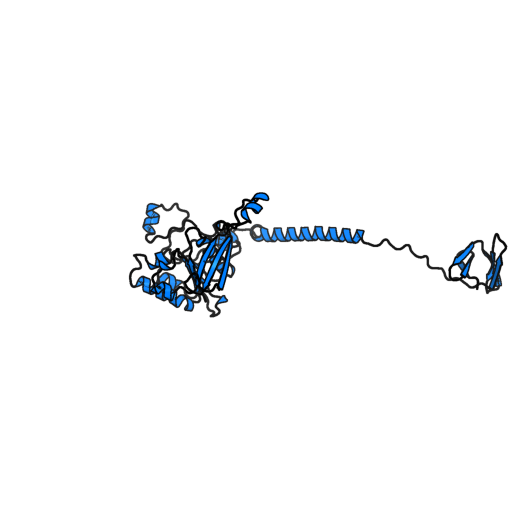TOM 1373 C C . GLY A 1 173 ? 4.099 11.777 -0.742 1.00 92.25 173 GLY A C 1
ATOM 1374 O O . GLY A 1 173 ? 5.147 11.191 -0.483 1.00 92.25 173 GLY A O 1
ATOM 1375 N N . ILE A 1 174 ? 3.873 13.024 -0.333 1.00 92.38 174 ILE A N 1
ATOM 1376 C CA . ILE A 1 174 ? 4.830 13.763 0.503 1.00 92.38 174 ILE A CA 1
ATOM 1377 C C . ILE A 1 174 ? 4.605 13.352 1.956 1.00 92.38 174 ILE A C 1
ATOM 1379 O O . ILE A 1 174 ? 3.572 13.689 2.535 1.00 92.38 174 ILE A O 1
ATOM 1383 N N . VAL A 1 175 ? 5.564 12.637 2.543 1.00 94.12 175 VAL A N 1
ATOM 1384 C CA . VAL A 1 175 ? 5.471 12.128 3.914 1.00 94.12 175 VAL A CA 1
ATOM 1385 C C . VAL A 1 175 ? 5.995 13.179 4.883 1.00 94.12 175 VAL A C 1
ATOM 1387 O O . VAL A 1 175 ? 7.153 13.602 4.798 1.00 94.12 175 VAL A O 1
ATOM 1390 N N . ARG A 1 176 ? 5.151 13.587 5.826 1.00 93.81 176 ARG A N 1
ATOM 1391 C CA . ARG A 1 176 ? 5.469 14.557 6.874 1.00 93.81 176 ARG A CA 1
ATOM 1392 C C . ARG A 1 176 ? 5.365 13.925 8.253 1.00 93.81 176 ARG A C 1
ATOM 1394 O O . ARG A 1 176 ? 4.447 13.150 8.505 1.00 93.81 176 ARG A O 1
ATOM 1401 N N . TYR A 1 177 ? 6.288 14.277 9.145 1.00 92.06 177 TYR A N 1
ATOM 1402 C CA . TYR A 1 177 ? 6.272 13.838 10.539 1.00 92.06 177 TYR A CA 1
ATOM 1403 C C . TYR A 1 177 ? 5.378 14.744 11.383 1.00 92.06 177 TYR A C 1
ATOM 1405 O O . TYR A 1 177 ? 5.724 15.886 11.695 1.00 92.06 177 TYR A O 1
ATOM 1413 N N . GLY A 1 178 ? 4.207 14.236 11.740 1.00 88.31 178 GLY A N 1
ATOM 1414 C CA . GLY A 1 178 ? 3.148 14.974 12.409 1.00 88.31 178 GLY A CA 1
ATOM 1415 C C . GLY A 1 178 ? 1.904 15.133 11.540 1.00 88.31 178 GLY A C 1
ATOM 1416 O O . GLY A 1 178 ? 1.767 14.540 10.472 1.00 88.31 178 GLY A O 1
ATOM 1417 N N . LYS A 1 179 ? 0.956 15.914 12.058 1.00 86.94 179 LYS A N 1
ATOM 1418 C CA . LYS A 1 179 ? -0.425 16.000 11.550 1.00 86.94 179 LYS A CA 1
ATOM 1419 C C . LYS A 1 179 ? -0.683 17.250 10.708 1.00 86.94 179 LYS A C 1
ATOM 1421 O O . LYS A 1 179 ? -1.697 17.325 10.024 1.00 86.94 179 LYS A O 1
ATOM 1426 N N . GLN A 1 180 ? 0.217 18.225 10.778 1.00 86.75 180 GLN A N 1
ATOM 1427 C CA . GLN A 1 180 ? 0.049 19.538 10.167 1.00 86.75 180 GLN A CA 1
ATOM 1428 C C . GLN A 1 180 ? 0.756 19.612 8.814 1.00 86.75 180 GLN A C 1
ATOM 1430 O O . GLN A 1 180 ? 1.697 18.864 8.552 1.00 86.75 180 GLN A O 1
ATOM 1435 N N . ASP A 1 181 ? 0.347 20.537 7.950 1.00 81.50 181 ASP A N 1
ATOM 1436 C CA . ASP A 1 181 ? 0.962 20.674 6.621 1.00 81.50 181 ASP A CA 1
ATOM 1437 C C . ASP A 1 181 ? 2.383 21.249 6.664 1.00 81.50 181 ASP A C 1
ATOM 1439 O O . ASP A 1 181 ? 3.197 20.957 5.787 1.00 81.50 181 ASP A O 1
ATOM 1443 N N . TRP A 1 182 ? 2.715 22.001 7.716 1.00 85.44 182 TRP A N 1
ATOM 1444 C CA . TRP A 1 182 ? 4.063 22.523 7.968 1.00 85.44 182 TRP A CA 1
ATOM 1445 C C . TRP A 1 182 ? 4.977 21.536 8.707 1.00 85.44 182 TRP A C 1
ATOM 1447 O O . TR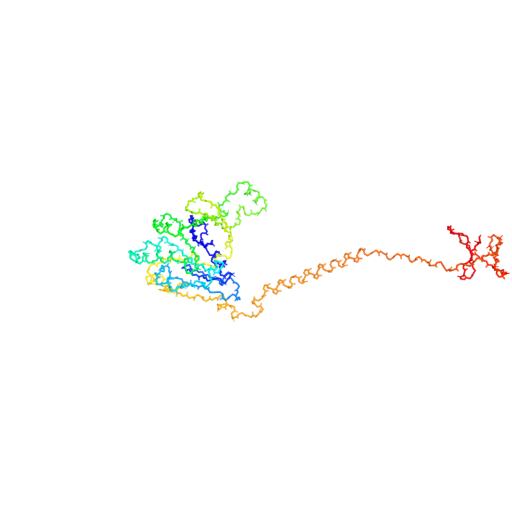P A 1 182 ? 6.132 21.858 8.984 1.00 85.44 182 TRP A O 1
ATOM 1457 N N . SER A 1 183 ? 4.491 20.334 9.035 1.00 90.31 183 SER A N 1
ATOM 1458 C CA . SER A 1 183 ? 5.307 19.297 9.668 1.00 90.31 183 SER A CA 1
ATOM 1459 C C . SER A 1 183 ? 6.552 18.955 8.829 1.00 90.31 183 SER A C 1
ATOM 1461 O O . SER A 1 183 ? 6.468 18.940 7.592 1.00 90.31 183 SER A O 1
ATOM 1463 N N . PRO A 1 184 ? 7.697 18.620 9.462 1.00 91.38 184 PRO A N 1
ATOM 1464 C CA . PRO A 1 184 ? 8.929 18.278 8.752 1.00 91.38 184 PRO A CA 1
ATOM 1465 C C . PRO A 1 184 ? 8.712 17.188 7.698 1.00 91.38 184 PRO A C 1
ATOM 1467 O O . PRO A 1 184 ? 8.072 16.172 7.972 1.00 91.38 184 PRO A O 1
ATOM 1470 N N . LYS A 1 185 ? 9.237 17.396 6.484 1.00 93.81 185 LYS A N 1
ATOM 1471 C CA . LYS A 1 185 ? 9.205 16.380 5.422 1.00 93.81 185 LYS A CA 1
ATOM 1472 C C . LYS A 1 185 ? 10.229 15.292 5.745 1.00 93.81 185 LYS A C 1
ATOM 1474 O O . LYS A 1 185 ? 11.400 15.615 5.912 1.00 93.81 185 LYS A O 1
ATOM 1479 N N . VAL A 1 186 ? 9.800 14.034 5.778 1.00 92.69 186 VAL A N 1
ATOM 1480 C CA . VAL A 1 186 ? 10.671 12.878 6.062 1.00 92.69 186 VAL A CA 1
ATOM 1481 C C . VAL A 1 186 ? 10.975 12.078 4.805 1.00 92.69 186 VAL A C 1
ATOM 1483 O O . VAL A 1 186 ? 12.100 11.635 4.621 1.00 92.69 186 VAL A O 1
ATOM 1486 N N . ASP A 1 187 ? 9.987 11.903 3.929 1.00 92.75 187 ASP A N 1
ATOM 1487 C CA . ASP A 1 187 ? 10.109 11.029 2.762 1.00 92.75 187 ASP A CA 1
ATOM 1488 C C . ASP A 1 187 ? 9.211 11.524 1.613 1.00 92.75 187 ASP A C 1
ATOM 1490 O O . ASP A 1 187 ? 8.385 12.433 1.768 1.00 92.75 187 ASP A O 1
ATOM 1494 N N . THR A 1 188 ? 9.404 10.993 0.411 1.00 93.25 188 THR A N 1
ATOM 1495 C CA . THR A 1 188 ? 8.577 11.285 -0.762 1.00 93.25 188 THR A CA 1
ATOM 1496 C C . THR A 1 188 ? 8.377 10.016 -1.576 1.00 93.25 188 THR A C 1
ATOM 1498 O O . THR A 1 188 ? 9.307 9.497 -2.184 1.00 93.25 188 THR A O 1
ATOM 1501 N N . TRP A 1 189 ? 7.137 9.542 -1.622 1.00 94.38 189 TRP A N 1
ATOM 1502 C CA . TRP A 1 189 ? 6.753 8.392 -2.429 1.00 94.38 189 TRP A CA 1
ATOM 1503 C C . TRP A 1 189 ? 6.400 8.834 -3.839 1.00 94.38 189 TRP A C 1
ATOM 1505 O O . TRP A 1 189 ? 5.727 9.850 -4.021 1.00 94.38 189 TRP A O 1
ATOM 1515 N N . ILE A 1 190 ? 6.849 8.072 -4.832 1.00 91.31 190 ILE A N 1
ATOM 1516 C CA . ILE A 1 190 ? 6.661 8.394 -6.244 1.00 91.31 190 ILE A CA 1
ATOM 1517 C C . ILE A 1 190 ? 6.154 7.145 -6.952 1.00 91.31 190 ILE A C 1
ATOM 1519 O O . ILE A 1 190 ? 6.861 6.145 -7.038 1.00 91.31 190 ILE A O 1
ATOM 1523 N N . TYR A 1 191 ? 4.945 7.226 -7.500 1.00 90.06 191 TYR A N 1
ATOM 1524 C CA . TYR A 1 191 ? 4.321 6.131 -8.235 1.00 90.06 191 TYR A CA 1
ATOM 1525 C C . TYR A 1 191 ? 3.794 6.610 -9.584 1.00 90.06 191 TYR A C 1
ATOM 1527 O O . TYR A 1 191 ? 3.334 7.742 -9.734 1.00 90.06 191 TYR A O 1
ATOM 1535 N N . ARG A 1 192 ? 3.828 5.738 -10.593 1.00 82.62 192 ARG A N 1
ATOM 1536 C CA . ARG A 1 192 ? 3.301 6.033 -11.933 1.00 82.62 192 ARG A CA 1
ATOM 1537 C C . ARG A 1 192 ? 2.041 5.214 -12.184 1.00 82.62 192 ARG A C 1
ATOM 1539 O O . ARG A 1 192 ? 2.071 3.992 -12.070 1.00 82.62 192 ARG A O 1
ATOM 1546 N N . GLY A 1 193 ? 0.951 5.884 -12.562 1.00 68.94 193 GLY A N 1
ATOM 1547 C CA . GLY A 1 193 ? -0.370 5.249 -12.669 1.00 68.94 193 GLY A CA 1
ATOM 1548 C C . GLY A 1 193 ? -0.471 4.158 -13.741 1.00 68.94 193 GLY A C 1
ATOM 1549 O O . GLY A 1 193 ? -1.259 3.236 -13.597 1.00 68.94 193 GLY A O 1
ATOM 1550 N N . THR A 1 194 ? 0.382 4.186 -14.770 1.00 74.44 194 THR A N 1
ATOM 1551 C CA . THR A 1 194 ? 0.239 3.366 -15.992 1.00 74.44 194 THR A CA 1
ATOM 1552 C C . THR A 1 194 ? 0.114 1.856 -15.780 1.00 74.44 194 THR A C 1
ATOM 1554 O O . THR A 1 194 ? -0.430 1.194 -16.648 1.00 74.44 194 THR A O 1
ATOM 1557 N N . LYS A 1 195 ? 0.650 1.297 -14.688 1.00 74.81 195 LYS A N 1
ATOM 1558 C CA . LYS A 1 195 ? 0.494 -0.133 -14.345 1.00 74.81 195 LYS A CA 1
ATOM 1559 C C . LYS A 1 195 ? -0.296 -0.376 -13.063 1.00 74.81 195 LYS A C 1
ATOM 1561 O O . LYS A 1 195 ? -0.652 -1.511 -12.785 1.00 74.81 195 LYS A O 1
ATOM 1566 N N . LEU A 1 196 ? -0.489 0.664 -12.255 1.00 85.25 196 LEU A N 1
ATOM 1567 C CA . LEU A 1 196 ? -1.139 0.539 -10.957 1.00 85.25 196 LEU A CA 1
ATOM 1568 C C . LEU A 1 196 ? -2.657 0.626 -11.080 1.00 85.25 196 LEU A C 1
ATOM 1570 O O . LEU A 1 196 ? -3.323 0.024 -10.256 1.00 85.25 196 LEU A O 1
ATOM 1574 N N . TYR A 1 197 ? -3.197 1.301 -12.101 1.00 85.50 197 TYR A N 1
ATOM 1575 C CA . TYR A 1 197 ? -4.648 1.375 -12.308 1.00 85.50 197 TYR A CA 1
ATOM 1576 C C . TYR A 1 197 ? -5.304 0.005 -12.482 1.00 85.50 197 TYR A C 1
ATOM 1578 O O . TYR A 1 197 ? -6.360 -0.224 -11.918 1.00 85.50 197 TYR A O 1
ATOM 1586 N N . ASP A 1 198 ? -4.643 -0.930 -13.168 1.00 88.19 198 ASP A N 1
ATOM 1587 C CA . ASP A 1 198 ? -5.170 -2.289 -13.340 1.00 88.19 198 ASP A CA 1
ATOM 1588 C C . ASP A 1 198 ? -4.989 -3.166 -12.090 1.00 88.19 198 ASP A C 1
ATOM 1590 O O . ASP A 1 198 ? -5.438 -4.309 -12.069 1.00 88.19 198 ASP A O 1
ATOM 1594 N N . ALA A 1 199 ? -4.264 -2.683 -11.077 1.00 89.31 199 ALA A N 1
ATOM 1595 C CA . ALA A 1 199 ? -3.853 -3.463 -9.915 1.00 89.31 199 ALA A CA 1
ATOM 1596 C C . ALA A 1 199 ? -4.758 -3.263 -8.689 1.00 89.31 199 ALA A C 1
ATOM 1598 O O . ALA A 1 199 ? -4.476 -3.848 -7.643 1.00 89.31 199 ALA A O 1
ATOM 1599 N N . TYR A 1 200 ? -5.814 -2.455 -8.803 1.00 90.12 200 TYR A N 1
ATOM 1600 C CA . TYR A 1 200 ? -6.844 -2.285 -7.779 1.00 90.12 200 TYR A CA 1
ATOM 1601 C C . TYR A 1 200 ? -8.196 -1.939 -8.407 1.00 90.12 200 TYR A C 1
ATOM 1603 O O . TYR A 1 200 ? -8.257 -1.490 -9.551 1.00 90.12 200 TYR A O 1
ATOM 1611 N N . ASN A 1 201 ? -9.276 -2.145 -7.659 1.00 85.94 201 ASN A N 1
ATOM 1612 C CA . ASN A 1 201 ? -10.620 -1.764 -8.076 1.00 85.94 201 ASN A CA 1
ATOM 1613 C C . ASN A 1 201 ? -10.851 -0.271 -7.806 1.00 85.94 201 ASN A C 1
ATOM 1615 O O . ASN A 1 201 ? -10.899 0.160 -6.654 1.00 85.94 201 ASN A O 1
ATOM 1619 N N . THR A 1 202 ? -10.983 0.539 -8.858 1.00 78.38 202 THR A N 1
ATOM 1620 C CA . THR A 1 202 ? -11.284 1.974 -8.712 1.00 78.38 202 THR A CA 1
ATOM 1621 C C . THR A 1 202 ? -12.717 2.240 -8.281 1.00 78.38 202 THR A C 1
ATOM 1623 O O . THR A 1 202 ? -12.986 3.300 -7.719 1.00 78.38 202 THR A O 1
ATOM 1626 N N . ASP A 1 203 ? -13.604 1.284 -8.541 1.00 80.50 203 ASP A N 1
ATOM 1627 C CA . ASP A 1 203 ? -15.050 1.429 -8.422 1.00 80.50 203 ASP A CA 1
ATOM 1628 C C . ASP A 1 203 ? -15.583 0.626 -7.225 1.00 80.50 203 ASP A C 1
ATOM 1630 O O . ASP A 1 203 ? -16.770 0.296 -7.168 1.00 80.50 203 ASP A O 1
ATOM 1634 N N . GLN A 1 204 ? -14.702 0.269 -6.281 1.00 79.75 204 GLN A N 1
ATOM 1635 C CA . GLN A 1 204 ? -15.085 -0.365 -5.024 1.00 79.75 204 GLN A CA 1
ATOM 1636 C C . GLN A 1 204 ? -15.942 0.611 -4.212 1.00 79.75 204 GLN A C 1
ATOM 1638 O O . GLN A 1 204 ? -15.541 1.745 -3.944 1.00 79.75 204 GLN A O 1
ATOM 1643 N N . VAL A 1 205 ? -17.123 0.152 -3.809 1.00 79.56 205 VAL A N 1
ATOM 1644 C CA . VAL A 1 205 ? -18.033 0.885 -2.930 1.00 79.56 205 VAL A CA 1
ATOM 1645 C C . VAL A 1 205 ? -18.072 0.155 -1.595 1.00 79.56 205 VAL A C 1
ATOM 1647 O O . VAL A 1 205 ? -18.436 -1.015 -1.548 1.00 79.56 205 VAL A O 1
ATOM 1650 N N . PHE A 1 206 ? -17.695 0.847 -0.520 1.00 79.12 206 PHE A N 1
ATOM 1651 C CA . PHE A 1 206 ? -17.764 0.311 0.840 1.00 79.12 206 PHE A CA 1
ATOM 1652 C C . PHE A 1 206 ? -19.217 0.337 1.327 1.00 79.12 206 PHE A C 1
ATOM 1654 O O . PHE A 1 206 ? -19.855 1.392 1.295 1.00 79.12 206 PHE A O 1
ATOM 1661 N N . THR A 1 207 ? -19.734 -0.802 1.791 1.00 74.06 207 THR A N 1
ATOM 1662 C CA . THR A 1 207 ? -21.103 -0.916 2.322 1.00 74.06 207 THR A CA 1
ATOM 1663 C C . THR A 1 207 ? -21.140 -1.697 3.633 1.00 74.06 207 THR A C 1
ATOM 1665 O O . THR A 1 207 ? -20.358 -2.620 3.848 1.00 74.06 207 THR A O 1
ATOM 1668 N N . GLU A 1 208 ? -22.040 -1.287 4.527 1.00 68.12 208 GLU A N 1
ATOM 1669 C CA . GLU A 1 208 ? -22.337 -1.985 5.788 1.00 68.12 208 GLU A CA 1
ATOM 1670 C C . GLU A 1 208 ? -23.372 -3.103 5.561 1.00 68.12 208 GLU A C 1
ATOM 1672 O O . GLU A 1 208 ? -23.490 -4.019 6.364 1.00 68.12 208 GLU A O 1
ATOM 1677 N N . GLU A 1 209 ? -24.102 -3.066 4.439 1.00 68.38 209 GLU A N 1
ATOM 1678 C CA . GLU A 1 209 ? -25.211 -3.978 4.140 1.00 68.38 209 GLU A CA 1
ATOM 1679 C C . GLU A 1 209 ? -24.896 -4.839 2.899 1.00 68.38 209 GLU A C 1
ATOM 1681 O O . GLU A 1 209 ? -25.506 -4.640 1.841 1.00 68.38 209 GLU A O 1
ATOM 1686 N N . PRO A 1 210 ? -23.960 -5.806 2.986 1.00 65.19 210 PRO A N 1
ATOM 1687 C CA . PRO A 1 210 ? -23.553 -6.613 1.835 1.00 65.19 210 PRO A CA 1
ATOM 1688 C C . PRO A 1 210 ? -24.723 -7.406 1.237 1.00 65.19 210 PRO A C 1
ATOM 1690 O O . PRO A 1 210 ? -24.834 -7.538 0.021 1.00 65.19 210 PRO A O 1
ATOM 1693 N N . GLU A 1 211 ? -25.661 -7.876 2.065 1.00 64.56 211 GLU A N 1
ATOM 1694 C CA . GLU A 1 211 ? -26.866 -8.572 1.592 1.00 64.56 211 GLU A CA 1
ATOM 1695 C C . GLU A 1 211 ? -27.762 -7.671 0.736 1.00 64.56 211 GLU A C 1
ATOM 1697 O O . GLU A 1 211 ? -28.288 -8.102 -0.292 1.00 64.56 211 GLU A O 1
ATOM 1702 N N . ARG A 1 212 ? -27.916 -6.401 1.126 1.00 66.31 212 ARG A N 1
ATOM 1703 C CA . ARG A 1 212 ? -28.704 -5.432 0.362 1.00 66.31 212 ARG A CA 1
ATOM 1704 C C . ARG A 1 212 ? -28.009 -5.053 -0.937 1.00 66.31 212 ARG A C 1
ATOM 1706 O O . ARG A 1 212 ? -28.690 -4.904 -1.948 1.00 66.31 212 ARG A O 1
ATOM 1713 N N . ASP A 1 213 ? -26.686 -4.925 -0.919 1.00 64.12 213 ASP A N 1
ATOM 1714 C CA . ASP A 1 213 ? -25.896 -4.640 -2.118 1.00 64.12 213 ASP A CA 1
ATOM 1715 C C . ASP A 1 213 ? -26.064 -5.758 -3.162 1.00 64.12 213 ASP A C 1
ATOM 1717 O O . ASP A 1 213 ? -26.420 -5.496 -4.315 1.00 64.12 213 ASP A O 1
ATOM 1721 N N . ILE A 1 214 ? -25.974 -7.020 -2.720 1.00 65.00 214 ILE A N 1
ATOM 1722 C CA . ILE A 1 214 ? -26.225 -8.210 -3.550 1.00 65.00 214 ILE A CA 1
ATOM 1723 C C . ILE A 1 214 ? -27.662 -8.223 -4.103 1.00 65.00 214 ILE A C 1
ATOM 1725 O O . ILE A 1 214 ? -27.876 -8.582 -5.264 1.00 65.00 214 ILE A O 1
ATOM 1729 N N . LEU A 1 215 ? -28.656 -7.837 -3.295 1.00 65.81 215 LEU A N 1
ATOM 1730 C CA . LEU A 1 215 ? -30.065 -7.793 -3.706 1.00 65.81 215 LEU A CA 1
ATOM 1731 C C . LEU A 1 215 ? -30.365 -6.669 -4.711 1.00 65.81 215 LEU A C 1
ATOM 1733 O O . LEU A 1 215 ? -31.127 -6.887 -5.651 1.00 65.81 215 LEU A O 1
ATOM 1737 N N . LEU A 1 216 ? -29.793 -5.475 -4.522 1.00 62.25 216 LEU A N 1
ATOM 1738 C CA . LEU A 1 216 ? -30.055 -4.300 -5.363 1.00 62.25 216 LEU A CA 1
ATOM 1739 C C . LEU A 1 216 ? -29.293 -4.328 -6.688 1.00 62.25 216 LEU A C 1
ATOM 1741 O O . LEU A 1 216 ? -29.783 -3.795 -7.685 1.00 62.25 216 LEU A O 1
ATOM 1745 N N . HIS A 1 217 ? -28.097 -4.915 -6.706 1.00 60.00 217 HIS A N 1
ATOM 1746 C CA . HIS A 1 217 ? -27.213 -4.887 -7.872 1.00 60.00 217 HIS A CA 1
ATOM 1747 C C . HIS A 1 217 ? -27.055 -6.242 -8.569 1.00 60.00 217 HIS A C 1
ATOM 1749 O O . HIS A 1 217 ? -26.452 -6.298 -9.641 1.00 60.00 217 HIS A O 1
ATOM 1755 N N . GLY A 1 218 ? -27.666 -7.301 -8.027 1.00 54.94 218 GLY A N 1
ATOM 1756 C CA . GLY A 1 218 ? -27.610 -8.653 -8.573 1.00 54.94 218 GLY A CA 1
ATOM 1757 C C . GLY A 1 218 ? -26.256 -9.335 -8.343 1.00 54.94 218 GLY A C 1
ATOM 1758 O O . GLY A 1 218 ? -25.260 -8.710 -7.993 1.00 54.94 218 GLY A O 1
ATOM 1759 N N . ARG A 1 219 ? -26.209 -10.656 -8.563 1.00 54.38 219 ARG A N 1
ATOM 1760 C CA . ARG A 1 219 ? -24.977 -11.466 -8.450 1.00 54.38 219 ARG A CA 1
ATOM 1761 C C . ARG A 1 219 ? -24.023 -11.341 -9.650 1.00 54.38 219 ARG A C 1
ATOM 1763 O O . ARG A 1 219 ? -22.936 -11.899 -9.594 1.00 54.38 219 ARG A O 1
ATOM 1770 N N . ASP A 1 220 ? -24.420 -10.632 -10.707 1.00 48.31 220 ASP A N 1
ATOM 1771 C CA . ASP A 1 220 ? -23.714 -10.566 -12.004 1.00 48.31 220 ASP A CA 1
ATOM 1772 C C . ASP A 1 220 ? -22.592 -9.521 -12.072 1.00 48.31 220 ASP A C 1
ATOM 1774 O O . ASP A 1 220 ? -22.043 -9.230 -13.135 1.00 48.31 220 ASP A O 1
ATOM 1778 N N . ARG A 1 221 ? -22.225 -8.933 -10.939 1.00 52.03 221 ARG A N 1
ATOM 1779 C CA . ARG A 1 221 ? -21.048 -8.080 -10.850 1.00 52.03 221 ARG A CA 1
ATOM 1780 C C . ARG A 1 221 ? -19.798 -8.965 -10.730 1.00 52.03 221 ARG A C 1
ATOM 1782 O O . ARG A 1 221 ? -19.765 -9.855 -9.889 1.00 52.03 221 ARG A O 1
ATOM 1789 N N . ASP A 1 222 ? -18.743 -8.649 -11.492 1.00 46.94 222 ASP A N 1
ATOM 1790 C CA . ASP A 1 222 ? -17.351 -9.143 -11.335 1.00 46.94 222 ASP A CA 1
ATOM 1791 C C . ASP A 1 222 ? -16.719 -8.718 -9.982 1.00 46.94 222 ASP A C 1
ATOM 1793 O O . ASP A 1 222 ? -15.510 -8.522 -9.853 1.00 46.94 222 ASP A O 1
ATOM 1797 N N . TYR A 1 223 ? -17.539 -8.500 -8.960 1.00 47.88 223 TYR A N 1
ATOM 1798 C CA . TYR A 1 223 ? -17.121 -8.060 -7.647 1.00 47.88 223 TYR A CA 1
ATOM 1799 C C . TYR A 1 223 ? -17.063 -9.303 -6.761 1.00 47.88 223 TYR A C 1
ATOM 1801 O O . TYR A 1 223 ? -18.031 -10.069 -6.719 1.00 47.88 223 TYR A O 1
ATOM 1809 N N . PRO A 1 224 ? -15.938 -9.562 -6.077 1.00 50.34 224 PRO A N 1
ATOM 1810 C CA . PRO A 1 224 ? -15.891 -10.645 -5.110 1.00 50.34 224 PRO A CA 1
ATOM 1811 C C . PRO A 1 224 ? -17.008 -10.401 -4.094 1.00 50.34 224 PRO A C 1
ATOM 1813 O O . PRO A 1 224 ? -17.118 -9.296 -3.567 1.00 50.34 224 PRO A O 1
ATOM 1816 N N . ALA A 1 225 ? -17.862 -11.405 -3.864 1.00 49.31 225 ALA A N 1
ATOM 1817 C CA . ALA A 1 225 ? -18.904 -11.331 -2.845 1.00 49.31 225 ALA A CA 1
ATOM 1818 C C . ALA A 1 225 ? -18.286 -10.755 -1.565 1.00 49.31 225 ALA A C 1
ATOM 1820 O O . ALA A 1 225 ? -17.297 -11.310 -1.078 1.00 49.31 225 ALA A O 1
ATOM 1821 N N . GLN A 1 226 ? -18.806 -9.618 -1.091 1.00 59.69 226 GLN A N 1
ATOM 1822 C CA . GLN A 1 226 ? -18.267 -8.922 0.073 1.00 59.69 226 GLN A CA 1
ATOM 1823 C C . GLN A 1 226 ? -18.207 -9.908 1.232 1.00 59.69 226 GLN A C 1
ATOM 1825 O O . GLN A 1 226 ? -19.227 -10.389 1.727 1.00 59.69 226 GLN A O 1
ATOM 1830 N N . ALA A 1 227 ? -16.985 -10.299 1.581 1.00 57.16 227 ALA A N 1
ATOM 1831 C CA . ALA A 1 227 ? -16.781 -11.363 2.536 1.00 57.16 227 ALA A CA 1
ATOM 1832 C C . ALA A 1 227 ? -17.081 -10.844 3.938 1.00 57.16 227 ALA A C 1
ATOM 1834 O O . ALA A 1 227 ? -16.600 -9.788 4.345 1.00 57.16 227 ALA A O 1
ATOM 1835 N N . THR A 1 228 ? -17.819 -11.642 4.699 1.00 69.19 228 THR A N 1
ATOM 1836 C CA . THR A 1 228 ? -18.151 -11.379 6.102 1.00 69.19 228 THR A CA 1
ATOM 1837 C C . THR A 1 228 ? -16.966 -11.585 7.055 1.00 69.19 228 THR A C 1
ATOM 1839 O O . THR A 1 228 ? -17.143 -11.484 8.261 1.00 69.19 228 THR A O 1
ATOM 1842 N N . GLY A 1 229 ? -15.770 -11.909 6.547 1.00 82.94 229 GLY A N 1
ATOM 1843 C CA . GLY A 1 229 ? -14.563 -12.129 7.346 1.00 82.94 229 GLY A CA 1
ATOM 1844 C C . GLY A 1 229 ? -13.276 -12.126 6.506 1.00 82.94 229 GLY A C 1
ATOM 1845 O O . GLY A 1 229 ? -13.342 -12.107 5.273 1.00 82.94 229 GLY A O 1
ATOM 1846 N N . PRO A 1 230 ? -12.095 -12.134 7.150 1.00 90.88 230 PRO A N 1
ATOM 1847 C CA . PRO A 1 230 ? -10.802 -12.102 6.481 1.00 90.88 230 PRO A CA 1
ATOM 1848 C C . PRO A 1 230 ? -10.529 -13.391 5.705 1.00 90.88 230 PRO A C 1
ATOM 1850 O O . PRO A 1 230 ? -10.733 -14.495 6.210 1.00 90.88 230 PRO A O 1
ATOM 1853 N N . TYR A 1 231 ? -9.983 -13.263 4.497 1.00 91.69 231 TYR A N 1
ATOM 1854 C CA . TYR A 1 231 ? -9.578 -14.409 3.683 1.00 91.69 231 TYR A CA 1
ATOM 1855 C C . TYR A 1 231 ? -8.300 -14.131 2.895 1.00 91.69 231 TYR A C 1
ATOM 1857 O O . TYR A 1 231 ? -7.964 -12.994 2.572 1.00 91.69 231 TYR A O 1
ATOM 1865 N N . THR A 1 232 ? -7.568 -15.191 2.563 1.00 93.19 232 THR A N 1
ATOM 1866 C CA . THR A 1 232 ? -6.339 -15.085 1.771 1.00 93.19 232 THR A CA 1
ATOM 1867 C C . THR A 1 232 ? -6.658 -15.174 0.286 1.00 93.19 232 THR A C 1
ATOM 1869 O O . THR A 1 232 ? -7.263 -16.143 -0.173 1.00 93.19 232 THR A O 1
ATOM 1872 N N . VAL A 1 233 ? -6.194 -14.192 -0.484 1.00 91.69 233 VAL A N 1
ATOM 1873 C CA . VAL A 1 233 ? -6.352 -14.177 -1.941 1.00 91.69 233 VAL A CA 1
ATOM 1874 C C . VAL A 1 233 ? -5.270 -15.026 -2.606 1.00 91.69 233 VAL A C 1
ATOM 1876 O O . VAL A 1 233 ? -4.110 -15.055 -2.181 1.00 91.69 233 VAL A O 1
ATOM 1879 N N . LEU A 1 234 ? -5.649 -15.714 -3.683 1.00 92.31 234 LEU A N 1
ATOM 1880 C CA . LEU A 1 234 ? -4.737 -16.525 -4.482 1.00 92.31 234 LEU A CA 1
ATOM 1881 C C . LEU A 1 234 ? -3.627 -15.675 -5.111 1.00 92.31 234 LEU A C 1
ATOM 1883 O O . LEU A 1 234 ? -3.860 -14.608 -5.669 1.00 92.31 234 LEU A O 1
ATOM 1887 N N . SER A 1 235 ? -2.401 -16.193 -5.060 1.00 94.62 235 SER A N 1
ATOM 1888 C CA . SER A 1 235 ? -1.246 -15.512 -5.649 1.00 94.62 235 SER A CA 1
ATOM 1889 C C . SER A 1 235 ? -1.267 -15.513 -7.186 1.00 94.62 235 SER A C 1
ATOM 1891 O O . SER A 1 235 ? -1.898 -16.384 -7.800 1.00 94.62 235 SER A O 1
ATOM 1893 N N . PRO A 1 236 ? -0.499 -14.619 -7.840 1.00 94.06 236 PRO A N 1
ATOM 1894 C CA . PRO A 1 236 ? -0.353 -14.602 -9.299 1.00 94.06 236 PRO A CA 1
ATOM 1895 C C . PRO A 1 236 ? 0.045 -15.957 -9.900 1.00 94.06 236 PRO A C 1
ATOM 1897 O O . PRO A 1 236 ? -0.398 -16.317 -10.996 1.00 94.06 236 PRO A O 1
ATOM 1900 N N . TRP A 1 237 ? 0.846 -16.740 -9.174 1.00 94.00 237 TRP A N 1
ATOM 1901 C CA . TRP A 1 237 ? 1.198 -18.102 -9.558 1.00 94.00 237 TRP A CA 1
ATOM 1902 C C . TRP A 1 237 ? -0.003 -19.050 -9.566 1.00 94.00 237 TRP A C 1
ATOM 1904 O O . TRP A 1 237 ? -0.167 -19.799 -10.528 1.00 94.00 237 TRP A O 1
ATOM 1914 N N . HIS A 1 238 ? -0.868 -19.001 -8.551 1.00 94.56 238 HIS A N 1
ATOM 1915 C CA . HIS A 1 238 ? -2.077 -19.830 -8.503 1.00 94.56 238 HIS A CA 1
ATOM 1916 C C . HIS A 1 238 ? -3.096 -19.442 -9.584 1.00 94.56 238 HIS A C 1
ATOM 1918 O O . HIS A 1 238 ? -3.764 -20.317 -10.136 1.00 94.56 238 HIS A O 1
ATOM 1924 N N . LEU A 1 239 ? -3.203 -18.149 -9.903 1.00 91.88 239 LEU A N 1
ATOM 1925 C CA . LEU A 1 239 ? -4.162 -17.646 -10.889 1.00 91.88 239 LEU A CA 1
ATOM 1926 C C . LEU A 1 239 ? -3.706 -17.886 -12.333 1.00 91.88 239 LEU A C 1
ATOM 1928 O O . LEU A 1 239 ? -4.492 -18.333 -13.162 1.00 91.88 239 LEU A O 1
ATOM 1932 N N . LYS A 1 240 ? -2.436 -17.600 -12.640 1.00 91.00 240 LYS A N 1
ATOM 1933 C CA . LYS A 1 240 ? -1.907 -17.617 -14.016 1.00 91.00 240 LYS A CA 1
ATOM 1934 C C . LYS A 1 240 ? -0.678 -18.507 -14.160 1.00 91.00 240 LYS A C 1
ATOM 1936 O O . LYS A 1 240 ? -0.602 -19.329 -15.068 1.00 91.00 240 LYS A O 1
ATOM 1941 N N . GLY A 1 241 ? 0.296 -18.359 -13.263 1.00 90.69 241 GLY A N 1
ATOM 1942 C CA . GLY A 1 241 ? 1.626 -18.951 -13.432 1.00 90.69 241 GLY A CA 1
ATOM 1943 C C . GLY A 1 241 ? 1.671 -20.471 -13.517 1.00 90.69 241 GLY A C 1
ATOM 1944 O O . GLY A 1 241 ? 2.487 -20.998 -14.277 1.00 90.69 241 GLY A O 1
ATOM 1945 N N . ARG A 1 242 ? 0.816 -21.178 -12.768 1.00 91.25 242 ARG A N 1
ATOM 1946 C CA . ARG A 1 242 ? 0.762 -22.650 -12.749 1.00 91.25 242 ARG A CA 1
ATOM 1947 C C . ARG A 1 242 ? 0.311 -23.262 -14.075 1.00 91.25 242 ARG A C 1
ATOM 1949 O O . ARG A 1 242 ? 0.650 -24.407 -14.338 1.00 91.25 242 ARG A O 1
ATOM 1956 N N . TYR A 1 243 ? -0.399 -22.490 -14.895 1.00 92.12 243 TYR A N 1
ATOM 1957 C CA . TYR A 1 243 ? -0.915 -22.917 -16.195 1.00 92.12 243 TYR A CA 1
ATOM 1958 C C . TYR A 1 243 ? -0.032 -22.481 -17.369 1.00 92.12 243 TYR A C 1
ATOM 1960 O O . TYR A 1 243 ? -0.240 -22.926 -18.490 1.00 92.12 243 TYR A O 1
ATOM 1968 N N . MET A 1 244 ? 0.952 -21.612 -17.121 1.00 91.19 244 MET A N 1
ATOM 1969 C CA . MET A 1 244 ? 1.867 -21.125 -18.151 1.00 91.19 244 MET A CA 1
ATOM 1970 C C . MET A 1 244 ? 3.020 -22.097 -18.377 1.00 91.19 244 MET A C 1
ATOM 1972 O O . MET A 1 244 ? 3.647 -22.574 -17.422 1.00 91.19 244 MET A O 1
ATOM 1976 N N . SER A 1 245 ? 3.368 -22.292 -19.646 1.00 89.62 245 SER A N 1
ATOM 1977 C CA . SER A 1 245 ? 4.585 -23.000 -20.039 1.00 89.62 245 SER A CA 1
ATOM 1978 C C . SER A 1 245 ? 5.847 -22.250 -19.586 1.00 89.62 245 SER A C 1
ATOM 1980 O O . SER A 1 245 ? 5.832 -21.048 -19.290 1.00 89.62 245 SER A O 1
ATOM 1982 N N . PHE A 1 246 ? 6.985 -22.952 -19.560 1.00 85.12 246 PHE A N 1
ATOM 1983 C CA . PHE A 1 246 ? 8.279 -22.342 -19.237 1.00 85.12 246 PHE A CA 1
ATOM 1984 C C . PHE A 1 246 ? 8.605 -21.153 -20.155 1.00 85.12 246 PHE A C 1
ATOM 1986 O O . PHE A 1 246 ? 9.113 -20.133 -19.683 1.00 85.12 246 PHE A O 1
ATOM 1993 N N . TYR A 1 247 ? 8.284 -21.265 -21.447 1.00 83.19 247 TYR A N 1
ATOM 1994 C CA . TYR A 1 247 ? 8.550 -20.220 -22.431 1.00 83.19 247 TYR A CA 1
ATOM 1995 C C . TYR A 1 247 ? 7.688 -18.977 -22.193 1.00 83.19 247 TYR A C 1
ATOM 1997 O O . TYR A 1 247 ? 8.217 -17.871 -22.129 1.00 83.19 247 TYR A O 1
ATOM 2005 N N . GLU A 1 248 ? 6.380 -19.138 -21.987 1.00 85.62 248 GLU A N 1
ATOM 2006 C CA . GLU A 1 248 ? 5.465 -18.011 -21.744 1.00 85.62 248 GLU A CA 1
ATOM 2007 C C . GLU A 1 248 ? 5.827 -17.244 -20.473 1.00 85.62 248 GLU A C 1
ATOM 2009 O O . GLU A 1 248 ? 5.847 -16.012 -20.459 1.00 85.62 248 GLU A O 1
ATOM 2014 N N . ARG A 1 249 ? 6.194 -17.981 -19.422 1.00 82.19 249 ARG A N 1
ATOM 2015 C CA . ARG A 1 249 ? 6.620 -17.425 -18.137 1.00 82.19 249 ARG A CA 1
ATOM 2016 C C . ARG A 1 249 ? 7.908 -16.609 -18.253 1.00 82.19 249 ARG A C 1
ATOM 2018 O O . ARG A 1 249 ? 8.016 -15.549 -17.641 1.00 82.19 249 ARG A O 1
ATOM 2025 N N . ASN A 1 250 ? 8.874 -17.095 -19.033 1.00 82.69 250 ASN A N 1
ATOM 2026 C CA . ASN A 1 250 ? 10.201 -16.486 -19.160 1.00 82.69 250 ASN A CA 1
ATOM 2027 C C . ASN A 1 250 ? 10.375 -15.651 -20.434 1.00 82.69 250 ASN A C 1
ATOM 2029 O O . ASN A 1 250 ? 11.474 -15.156 -20.677 1.00 82.69 250 ASN A O 1
ATOM 2033 N N . ARG A 1 251 ? 9.315 -15.437 -21.227 1.00 84.69 251 ARG A N 1
ATOM 2034 C CA . ARG A 1 251 ? 9.372 -14.768 -22.537 1.00 84.69 251 ARG A CA 1
ATOM 2035 C C . ARG A 1 251 ? 10.164 -13.465 -22.498 1.00 84.69 251 ARG A C 1
ATOM 2037 O O . ARG A 1 251 ? 11.028 -13.270 -23.338 1.00 84.69 251 ARG A O 1
ATOM 2044 N N . LYS A 1 252 ? 9.916 -12.605 -21.503 1.00 81.69 252 LYS A N 1
ATOM 2045 C CA . LYS A 1 252 ? 10.617 -11.316 -21.357 1.00 81.69 252 LYS A CA 1
ATOM 2046 C C . LYS A 1 252 ? 12.122 -11.489 -21.124 1.00 81.69 252 LYS A C 1
ATOM 2048 O O . LYS A 1 252 ? 12.911 -10.816 -21.781 1.00 81.69 252 LYS A O 1
ATOM 2053 N N . ALA A 1 253 ? 12.504 -12.407 -20.236 1.00 83.56 253 ALA A N 1
ATOM 2054 C CA . ALA A 1 253 ? 13.905 -12.706 -19.944 1.00 83.56 253 ALA A CA 1
ATOM 2055 C C . ALA A 1 253 ? 14.609 -13.322 -21.164 1.00 83.56 253 ALA A C 1
ATOM 2057 O O . ALA A 1 253 ? 15.697 -12.891 -21.542 1.00 83.56 253 ALA A O 1
ATOM 2058 N N . LEU A 1 254 ? 13.948 -14.264 -21.841 1.00 86.19 254 LEU A N 1
ATOM 2059 C CA . LEU A 1 254 ? 14.447 -14.873 -23.074 1.00 86.19 254 LEU A CA 1
ATOM 2060 C C . LEU A 1 254 ? 14.636 -13.823 -24.174 1.00 86.19 254 LEU A C 1
ATOM 2062 O O . LEU A 1 254 ? 15.702 -13.762 -24.777 1.00 86.19 254 LEU A O 1
ATOM 2066 N N . THR A 1 255 ? 13.660 -12.933 -24.389 1.00 86.56 255 THR A N 1
ATOM 2067 C CA . THR A 1 255 ? 13.796 -11.846 -25.373 1.00 86.56 255 THR A CA 1
ATOM 2068 C C . THR A 1 255 ? 14.920 -10.874 -25.023 1.00 86.56 255 THR A C 1
ATOM 2070 O O . THR A 1 255 ? 15.618 -10.427 -25.927 1.00 86.56 255 THR A O 1
ATOM 2073 N N . SER A 1 256 ? 15.149 -10.570 -23.737 1.00 86.56 256 SER A N 1
ATOM 2074 C CA . SER A 1 256 ? 16.262 -9.699 -23.339 1.00 86.56 256 SER A CA 1
ATOM 2075 C C . SER A 1 256 ? 17.625 -10.357 -23.527 1.00 86.56 256 SER A C 1
ATOM 2077 O O . SER A 1 256 ? 18.552 -9.679 -23.953 1.00 86.56 256 SER A O 1
ATOM 2079 N N . ILE A 1 257 ? 17.739 -11.664 -23.264 1.00 91.69 257 ILE A N 1
ATOM 2080 C CA . ILE A 1 257 ? 18.972 -12.427 -23.506 1.00 91.69 257 ILE A CA 1
ATOM 2081 C C . ILE A 1 257 ? 19.260 -12.495 -25.010 1.00 91.69 257 ILE A C 1
ATOM 2083 O O . ILE A 1 257 ? 20.386 -12.274 -25.440 1.00 91.69 257 ILE A O 1
ATOM 2087 N N . MET A 1 258 ? 18.239 -12.743 -25.833 1.00 90.06 258 MET A N 1
ATOM 2088 C CA . MET A 1 258 ? 18.399 -12.745 -27.291 1.00 90.06 258 MET A CA 1
ATOM 2089 C C . MET A 1 258 ? 18.826 -11.369 -27.817 1.00 90.06 258 MET A C 1
ATOM 2091 O O . MET A 1 258 ? 19.710 -11.284 -28.667 1.00 90.06 258 MET A O 1
ATOM 2095 N N . LEU A 1 259 ? 18.245 -10.287 -27.288 1.00 91.88 259 LEU A N 1
ATOM 2096 C CA . LEU A 1 259 ? 18.619 -8.925 -27.665 1.00 91.88 259 LEU A CA 1
ATOM 2097 C C . LEU A 1 259 ? 20.046 -8.577 -27.219 1.00 91.88 259 LEU A C 1
ATOM 2099 O O . LEU A 1 259 ? 20.782 -7.963 -27.987 1.00 91.88 259 LEU A O 1
ATOM 2103 N N . SER A 1 260 ? 20.461 -8.977 -26.012 1.00 90.44 260 SER A N 1
ATOM 2104 C CA . SER A 1 260 ? 21.823 -8.720 -25.533 1.00 90.44 260 SER A CA 1
ATOM 2105 C C . SER A 1 260 ? 22.865 -9.483 -26.349 1.00 90.44 260 SER A C 1
ATOM 2107 O O . SER A 1 260 ? 23.875 -8.895 -26.731 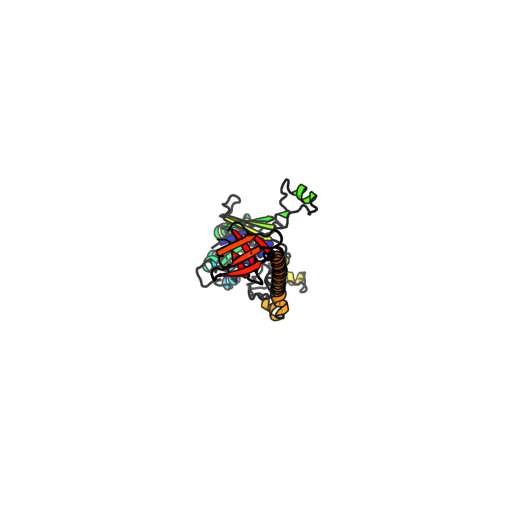1.00 90.44 260 SER A O 1
ATOM 2109 N N . LEU A 1 261 ? 22.598 -10.745 -26.699 1.00 94.25 261 LEU A N 1
ATOM 2110 C CA . LEU A 1 261 ? 23.448 -11.522 -27.606 1.00 94.25 261 LEU A CA 1
ATOM 2111 C C . LEU A 1 261 ? 23.560 -10.857 -28.984 1.00 94.25 261 LEU A C 1
ATOM 2113 O O . LEU A 1 261 ? 24.657 -10.776 -29.535 1.00 94.25 261 LEU A O 1
ATOM 2117 N N . LEU A 1 262 ? 22.457 -10.314 -29.511 1.00 94.00 262 LEU A N 1
ATOM 2118 C CA . LEU A 1 262 ? 22.462 -9.587 -30.779 1.00 94.00 262 LEU A CA 1
ATOM 2119 C C . LEU A 1 262 ? 23.328 -8.320 -30.704 1.00 94.00 262 LEU A C 1
ATOM 2121 O O . LEU A 1 262 ? 24.183 -8.125 -31.565 1.00 94.00 262 LEU A O 1
ATOM 2125 N N . VAL A 1 263 ? 23.188 -7.509 -29.651 1.00 93.44 263 VAL A N 1
ATOM 2126 C CA . VAL A 1 263 ? 24.022 -6.308 -29.441 1.00 93.44 263 VAL A CA 1
ATOM 2127 C C . VAL A 1 263 ? 25.505 -6.667 -29.325 1.00 93.44 263 VAL A C 1
ATOM 2129 O O . VAL A 1 263 ? 26.336 -6.012 -29.953 1.00 93.44 263 VAL A O 1
ATOM 2132 N N . VAL A 1 264 ? 25.845 -7.726 -28.582 1.00 93.31 264 VAL A N 1
ATOM 2133 C CA . VAL A 1 264 ? 27.232 -8.205 -28.456 1.00 93.31 264 VAL A CA 1
ATOM 2134 C C . VAL A 1 264 ? 27.771 -8.688 -29.801 1.00 93.31 264 VAL A C 1
ATOM 2136 O O . VAL A 1 264 ? 28.898 -8.349 -30.152 1.00 93.31 264 VAL A O 1
ATOM 2139 N N . SER A 1 265 ? 26.977 -9.425 -30.582 1.00 92.81 265 SER A N 1
ATOM 2140 C CA . SER A 1 265 ? 27.406 -9.922 -31.896 1.00 92.81 265 SER A CA 1
ATOM 2141 C C . SER A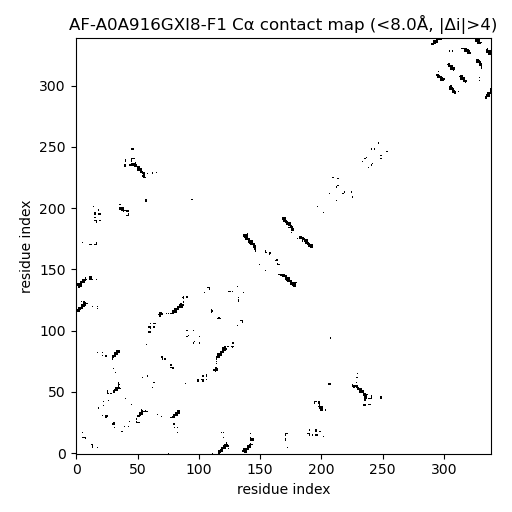 1 265 ? 27.673 -8.788 -32.894 1.00 92.81 265 SER A C 1
ATOM 2143 O O . SER A 1 265 ? 28.726 -8.761 -33.530 1.00 92.81 265 SER A O 1
ATOM 2145 N N . VAL A 1 266 ? 26.771 -7.804 -32.976 1.00 92.81 266 VAL A N 1
ATOM 2146 C CA . VAL A 1 266 ? 26.902 -6.650 -33.877 1.00 92.81 266 VAL A CA 1
ATOM 2147 C C . VAL A 1 266 ? 28.045 -5.743 -33.424 1.00 92.81 266 VAL A C 1
ATOM 2149 O O . VAL A 1 266 ? 28.888 -5.367 -34.236 1.00 92.81 266 VAL A O 1
ATOM 2152 N N . GLY A 1 267 ? 28.120 -5.433 -32.127 1.00 90.88 267 GLY A N 1
ATOM 2153 C CA . GLY A 1 267 ? 29.188 -4.613 -31.557 1.00 90.88 267 GLY A CA 1
ATOM 2154 C C . GLY A 1 267 ? 30.564 -5.264 -31.699 1.00 90.88 267 GLY A C 1
ATOM 2155 O O . GLY A 1 267 ? 31.513 -4.603 -32.111 1.00 90.88 267 GLY A O 1
ATOM 2156 N N . GLY A 1 268 ? 30.668 -6.569 -31.439 1.00 89.94 268 GLY A N 1
ATOM 2157 C CA . GLY A 1 268 ? 31.900 -7.336 -31.620 1.00 89.94 268 GLY A CA 1
ATOM 2158 C C . GLY A 1 268 ? 32.359 -7.366 -33.078 1.00 89.94 268 GLY A C 1
ATOM 2159 O O . GLY A 1 268 ? 33.529 -7.112 -33.353 1.00 89.94 268 GLY A O 1
ATOM 2160 N N . SER A 1 269 ? 31.435 -7.585 -34.020 1.00 89.25 269 SER A N 1
ATOM 2161 C CA . SER A 1 269 ? 31.746 -7.536 -35.454 1.00 89.25 269 SER A CA 1
ATOM 2162 C C . SER A 1 269 ? 32.190 -6.140 -35.903 1.00 89.25 269 SER A C 1
ATOM 2164 O O . SER A 1 269 ? 33.108 -6.023 -36.712 1.00 89.25 269 SER A O 1
ATOM 2166 N N . TYR A 1 270 ? 31.570 -5.081 -35.376 1.00 90.50 270 TYR A N 1
ATOM 2167 C CA . TYR A 1 270 ? 31.941 -3.698 -35.678 1.00 90.50 270 TYR A CA 1
ATOM 2168 C C . TYR A 1 270 ? 33.336 -3.348 -35.142 1.00 90.50 270 TYR A C 1
ATOM 2170 O O . TYR A 1 270 ? 34.164 -2.815 -35.879 1.00 90.50 270 TYR A O 1
ATOM 2178 N N . LEU A 1 271 ? 33.631 -3.709 -33.889 1.00 88.94 271 LEU A N 1
ATOM 2179 C CA . LEU A 1 271 ? 34.948 -3.503 -33.282 1.00 88.94 271 LEU A CA 1
ATOM 2180 C C . LEU A 1 271 ? 36.043 -4.285 -34.010 1.00 88.94 271 LEU A C 1
ATOM 2182 O O . LEU A 1 271 ? 37.104 -3.731 -34.282 1.00 88.94 271 LEU A O 1
ATOM 2186 N N . TYR A 1 272 ? 35.769 -5.537 -34.385 1.00 89.75 272 TYR A N 1
ATOM 2187 C CA . TYR A 1 272 ? 36.678 -6.328 -35.212 1.00 89.75 272 TYR A CA 1
ATOM 2188 C C . TYR A 1 272 ? 36.955 -5.645 -36.555 1.00 89.75 272 TYR A C 1
ATOM 2190 O O . TYR A 1 272 ? 38.095 -5.605 -37.011 1.00 89.75 272 TYR A O 1
ATOM 2198 N N . HIS A 1 273 ? 35.931 -5.061 -37.182 1.00 88.69 273 HIS A N 1
ATOM 2199 C CA . HIS A 1 273 ? 36.110 -4.369 -38.451 1.00 88.69 273 HIS A CA 1
ATOM 2200 C C . HIS A 1 273 ? 36.945 -3.086 -38.311 1.00 88.69 273 HIS A C 1
ATOM 2202 O O . HIS A 1 273 ? 37.795 -2.826 -39.163 1.00 88.69 273 HIS A O 1
ATOM 2208 N N . ILE A 1 274 ? 36.758 -2.326 -37.225 1.00 87.81 274 ILE A N 1
ATOM 2209 C CA . ILE A 1 274 ? 37.586 -1.156 -36.892 1.00 87.81 274 ILE A CA 1
ATOM 2210 C C . ILE A 1 274 ? 39.038 -1.559 -36.631 1.00 87.81 274 ILE A C 1
ATOM 2212 O O . ILE A 1 274 ? 39.937 -0.885 -37.133 1.00 87.81 274 ILE A O 1
ATOM 2216 N N . ASP A 1 275 ? 39.277 -2.634 -35.878 1.00 85.88 275 ASP A N 1
ATOM 2217 C CA . ASP A 1 275 ? 40.627 -3.148 -35.617 1.00 85.88 275 ASP A CA 1
ATOM 2218 C C . ASP A 1 275 ? 41.332 -3.509 -36.929 1.00 85.88 275 ASP A C 1
ATOM 2220 O O . ASP A 1 275 ? 42.454 -3.077 -37.175 1.00 85.88 275 ASP A O 1
ATOM 2224 N N . GLN A 1 276 ? 40.634 -4.198 -37.836 1.00 82.88 276 GLN A N 1
ATOM 2225 C CA . GLN A 1 276 ? 41.170 -4.536 -39.157 1.00 82.88 276 GLN A CA 1
ATOM 2226 C C . GLN A 1 276 ? 41.510 -3.298 -40.004 1.00 82.88 276 GLN A C 1
ATOM 2228 O O . GLN A 1 276 ? 42.492 -3.331 -40.740 1.00 82.88 276 GLN A O 1
ATOM 2233 N N . LEU A 1 277 ? 40.747 -2.206 -39.885 1.00 79.44 277 LEU A N 1
ATOM 2234 C CA . LEU A 1 277 ? 41.050 -0.936 -40.560 1.00 79.44 277 LEU A CA 1
ATOM 2235 C C . LEU A 1 277 ? 42.248 -0.199 -39.936 1.00 79.44 277 LEU A C 1
ATOM 2237 O O . LEU A 1 277 ? 42.942 0.528 -40.641 1.00 79.44 277 LEU A O 1
ATOM 2241 N N . HIS A 1 278 ? 42.498 -0.385 -38.636 1.00 77.31 278 HIS A N 1
ATOM 2242 C CA . HIS A 1 278 ? 43.609 0.245 -37.910 1.00 77.31 278 HIS A CA 1
ATOM 2243 C C . HIS A 1 278 ? 44.879 -0.607 -37.863 1.00 77.31 278 HIS A C 1
ATOM 2245 O O . HIS A 1 278 ? 45.902 -0.132 -37.359 1.00 77.31 278 HIS A O 1
ATOM 2251 N N . LYS A 1 279 ? 44.855 -1.842 -38.381 1.00 77.00 279 LYS A N 1
ATOM 2252 C CA . LYS A 1 279 ? 46.067 -2.655 -38.470 1.00 77.00 279 LYS A CA 1
ATOM 2253 C C . LYS A 1 279 ? 47.098 -1.927 -39.333 1.00 77.00 279 LYS A C 1
ATOM 2255 O O . LYS A 1 279 ? 46.836 -1.671 -40.509 1.00 77.00 279 LYS A O 1
ATOM 2260 N N . PRO A 1 280 ? 48.273 -1.586 -38.773 1.00 71.31 280 PRO A N 1
ATOM 2261 C CA . PRO A 1 280 ? 49.307 -0.919 -39.541 1.00 71.31 280 PRO A CA 1
ATOM 2262 C C . PRO A 1 280 ? 49.743 -1.835 -40.684 1.00 71.31 280 PRO A C 1
ATOM 2264 O O . PRO A 1 280 ? 49.917 -3.041 -40.490 1.00 71.31 280 PRO A O 1
ATOM 2267 N N . ALA A 1 281 ? 49.922 -1.258 -41.874 1.00 69.38 281 ALA A N 1
ATOM 2268 C CA . ALA A 1 281 ? 50.427 -1.990 -43.027 1.00 69.38 281 ALA A CA 1
ATOM 2269 C C . ALA A 1 281 ? 51.734 -2.719 -42.652 1.00 69.38 281 ALA A C 1
ATOM 2271 O O . ALA A 1 281 ? 52.566 -2.142 -41.937 1.00 69.38 281 ALA A O 1
ATOM 2272 N N . PRO A 1 282 ? 51.935 -3.973 -43.102 1.00 65.44 282 PRO A N 1
ATOM 2273 C CA . PRO A 1 282 ? 53.171 -4.689 -42.830 1.00 65.44 282 PRO A CA 1
ATOM 2274 C C . PRO A 1 282 ? 54.345 -3.849 -43.340 1.00 65.44 282 PRO A C 1
ATOM 2276 O O . PRO A 1 282 ? 54.387 -3.472 -44.512 1.00 65.44 282 PRO A O 1
ATOM 2279 N N . LYS A 1 283 ? 55.280 -3.506 -42.443 1.00 59.97 283 LYS A N 1
ATOM 2280 C CA . LYS A 1 283 ? 56.492 -2.769 -42.822 1.00 59.97 283 LYS A CA 1
ATOM 2281 C C . LYS A 1 283 ? 57.212 -3.564 -43.920 1.00 59.97 283 LYS A C 1
ATOM 2283 O O . LYS A 1 283 ? 57.376 -4.774 -43.747 1.00 59.97 283 LYS A O 1
ATOM 2288 N N . PRO A 1 284 ? 57.651 -2.931 -45.023 1.00 52.75 284 PRO A N 1
ATOM 2289 C CA . PRO A 1 284 ? 58.412 -3.634 -46.046 1.00 52.75 284 PRO A CA 1
ATOM 2290 C C . PRO A 1 284 ? 59.673 -4.219 -45.404 1.00 52.75 284 PRO A C 1
ATOM 2292 O O . PRO A 1 284 ? 60.386 -3.522 -44.679 1.00 52.75 284 PRO A O 1
ATOM 2295 N N . ALA A 1 285 ? 59.904 -5.514 -45.626 1.00 52.06 285 ALA A N 1
ATOM 2296 C CA . ALA A 1 285 ? 61.040 -6.236 -45.074 1.00 52.06 285 ALA A CA 1
ATOM 2297 C C . ALA A 1 285 ? 62.346 -5.523 -45.460 1.00 52.06 285 ALA A C 1
ATOM 2299 O O . ALA A 1 285 ? 62.677 -5.407 -46.640 1.00 52.06 285 ALA A O 1
ATOM 2300 N N . GLN A 1 286 ? 63.087 -5.023 -44.469 1.00 48.81 286 GLN A N 1
ATOM 2301 C CA . GLN A 1 286 ? 64.450 -4.559 -44.694 1.00 48.81 286 GLN A CA 1
ATOM 2302 C C . GLN A 1 286 ? 65.301 -5.790 -45.009 1.00 48.81 286 GLN A C 1
ATOM 2304 O O . GLN A 1 286 ? 65.426 -6.685 -44.178 1.00 48.81 286 GLN A O 1
ATOM 2309 N N . ALA A 1 287 ? 65.838 -5.857 -46.228 1.00 46.28 287 ALA A N 1
ATOM 2310 C CA . ALA A 1 287 ? 66.725 -6.934 -46.642 1.00 46.28 287 ALA A CA 1
ATOM 2311 C C . ALA A 1 287 ? 67.959 -6.971 -45.725 1.00 46.28 287 ALA A C 1
ATOM 2313 O O . ALA A 1 287 ? 68.731 -6.010 -45.683 1.00 46.28 287 ALA A O 1
ATOM 2314 N N . GLU A 1 288 ? 68.135 -8.071 -44.990 1.00 47.16 288 GLU A N 1
ATOM 2315 C CA . GLU A 1 288 ? 69.337 -8.338 -44.201 1.00 47.16 288 GLU A CA 1
ATOM 2316 C C . GLU A 1 288 ? 70.577 -8.265 -45.103 1.00 47.16 288 GLU A C 1
ATOM 2318 O O . GLU A 1 288 ? 70.697 -8.985 -46.097 1.00 47.16 288 GLU A O 1
ATOM 2323 N N . ILE A 1 289 ? 71.517 -7.381 -44.763 1.00 50.66 289 ILE A N 1
ATOM 2324 C CA . ILE A 1 289 ? 72.805 -7.279 -45.448 1.00 50.66 289 ILE A CA 1
ATOM 2325 C C . ILE A 1 289 ? 73.584 -8.561 -45.144 1.00 50.66 289 ILE A C 1
ATOM 2327 O O . ILE A 1 289 ? 74.079 -8.769 -44.037 1.00 50.66 289 ILE A O 1
ATOM 2331 N N . THR A 1 290 ? 73.676 -9.442 -46.138 1.00 51.41 290 THR A N 1
ATOM 2332 C CA . THR A 1 290 ? 74.495 -10.654 -46.097 1.00 51.41 290 THR A CA 1
ATOM 2333 C C . THR A 1 290 ? 75.945 -10.283 -45.761 1.00 51.41 290 THR A C 1
ATOM 2335 O O . THR A 1 290 ? 76.532 -9.431 -46.426 1.00 51.41 290 THR A O 1
ATOM 2338 N N . LYS A 1 291 ? 76.501 -10.911 -44.712 1.00 55.50 291 LYS A N 1
ATOM 2339 C CA . LYS A 1 291 ? 77.871 -10.753 -44.179 1.00 55.50 291 LYS A CA 1
ATOM 2340 C C . LYS A 1 291 ? 78.898 -10.350 -45.253 1.00 55.50 291 LYS A C 1
ATOM 2342 O O . LYS A 1 291 ? 79.268 -11.171 -46.089 1.00 55.50 291 LYS A O 1
ATOM 2347 N N . SER A 1 292 ? 79.378 -9.107 -45.208 1.00 62.81 292 SER A N 1
ATOM 2348 C CA . SER A 1 292 ? 80.375 -8.597 -46.153 1.00 62.81 292 SER A CA 1
ATOM 2349 C C . SER A 1 292 ? 81.802 -8.955 -45.735 1.00 62.81 292 SER A C 1
ATOM 2351 O O . SER A 1 292 ? 82.157 -8.754 -44.572 1.00 62.81 292 SER A O 1
ATOM 2353 N N . GLN A 1 293 ? 82.637 -9.417 -46.667 1.00 73.94 293 GLN A N 1
ATOM 2354 C CA . GLN A 1 293 ? 84.054 -9.722 -46.408 1.00 73.94 293 GLN A CA 1
ATOM 2355 C C . GLN A 1 293 ? 84.963 -8.516 -46.725 1.00 73.94 293 GLN A C 1
ATOM 2357 O O . GLN A 1 293 ? 84.694 -7.812 -47.700 1.00 73.94 293 GLN A O 1
ATOM 2362 N N . PRO A 1 294 ? 86.034 -8.256 -45.950 1.00 74.25 294 PRO A N 1
ATOM 2363 C CA . PRO A 1 294 ? 86.963 -7.155 -46.220 1.00 74.25 294 PRO A CA 1
ATOM 2364 C C . PRO A 1 294 ? 87.865 -7.433 -47.438 1.00 74.25 294 PRO A C 1
ATOM 2366 O O . PRO A 1 294 ? 88.275 -8.572 -47.676 1.00 74.25 294 PRO A O 1
ATOM 2369 N N . LEU A 1 295 ? 88.205 -6.387 -48.197 1.00 78.38 295 LEU A N 1
ATOM 2370 C CA . LEU A 1 295 ? 89.115 -6.445 -49.353 1.00 78.38 295 LEU A CA 1
ATOM 2371 C C . LEU A 1 295 ? 90.534 -5.981 -49.016 1.00 78.38 295 LEU A C 1
ATOM 2373 O O . LEU A 1 295 ? 90.746 -5.233 -48.066 1.00 78.38 295 LEU A O 1
ATOM 2377 N N . LYS A 1 296 ? 91.510 -6.411 -49.826 1.00 76.38 296 LYS A N 1
ATOM 2378 C CA . LYS A 1 296 ? 92.915 -5.980 -49.731 1.00 76.38 296 LYS A CA 1
ATOM 2379 C C . LYS A 1 296 ? 93.232 -4.809 -50.666 1.00 76.38 296 LYS A C 1
ATOM 2381 O O . LYS A 1 296 ? 94.061 -3.972 -50.333 1.00 76.38 296 LYS A O 1
ATOM 2386 N N . GLY A 1 297 ? 92.579 -4.741 -51.823 1.00 75.81 297 GLY A N 1
ATOM 2387 C CA . GLY A 1 297 ? 92.766 -3.665 -52.796 1.00 75.81 297 GLY A CA 1
ATOM 2388 C C . GLY A 1 297 ? 91.701 -3.697 -53.886 1.00 75.81 297 GLY A C 1
ATOM 2389 O O . GLY A 1 297 ? 91.078 -4.734 -54.113 1.00 75.81 297 GLY A O 1
ATOM 2390 N N . VAL A 1 298 ? 91.481 -2.552 -54.530 1.00 83.69 298 VAL A N 1
ATOM 2391 C CA . VAL A 1 298 ? 90.544 -2.400 -55.650 1.00 83.69 298 VAL A CA 1
ATOM 2392 C C . VAL A 1 298 ? 91.213 -1.565 -56.734 1.00 83.69 298 VAL A C 1
ATOM 2394 O O . VAL A 1 298 ? 91.759 -0.504 -56.430 1.00 83.69 298 VAL A O 1
ATOM 2397 N N . LEU A 1 299 ? 91.148 -2.042 -57.974 1.00 78.94 299 LEU A N 1
ATOM 2398 C CA . LEU A 1 299 ? 91.522 -1.308 -59.177 1.00 78.94 299 LEU A CA 1
ATOM 2399 C C . LEU A 1 299 ? 90.242 -0.967 -59.949 1.00 78.94 299 LEU A C 1
ATOM 2401 O O . LEU A 1 299 ? 89.460 -1.857 -60.286 1.00 78.94 299 LEU A O 1
ATOM 2405 N N . ASP A 1 300 ? 90.028 0.319 -60.196 1.00 81.88 300 ASP A N 1
ATOM 2406 C CA . ASP A 1 300 ? 88.890 0.825 -60.959 1.00 81.88 300 ASP A CA 1
ATOM 2407 C C . ASP A 1 300 ? 89.303 1.021 -62.423 1.00 81.88 300 ASP A C 1
ATOM 2409 O O . ASP A 1 300 ? 90.272 1.731 -62.700 1.00 81.88 300 ASP A O 1
ATOM 2413 N N . LEU A 1 301 ? 88.603 0.355 -63.342 1.00 78.56 301 LEU A N 1
ATOM 2414 C CA . LEU A 1 301 ? 88.829 0.446 -64.788 1.00 78.56 301 LEU A CA 1
ATOM 2415 C C . LEU A 1 301 ? 87.712 1.235 -65.499 1.00 78.56 301 LEU A C 1
ATOM 2417 O O . LEU A 1 301 ? 87.719 1.339 -66.722 1.00 78.56 301 LEU A O 1
ATOM 2421 N N . GLY A 1 302 ? 86.778 1.828 -64.744 1.00 73.50 302 GLY A N 1
ATOM 2422 C CA . GLY A 1 302 ? 85.674 2.652 -65.241 1.00 73.50 302 GLY A CA 1
ATOM 2423 C C . GLY A 1 302 ? 84.410 1.856 -65.569 1.00 73.50 302 GLY A C 1
ATOM 2424 O O . GLY A 1 302 ? 83.331 2.196 -65.090 1.00 73.50 302 GLY A O 1
ATOM 2425 N N . ASP A 1 303 ? 84.526 0.784 -66.354 1.00 77.94 303 ASP A N 1
ATOM 2426 C CA . ASP A 1 303 ? 83.411 -0.101 -66.733 1.00 77.94 303 ASP A CA 1
ATOM 2427 C C . ASP A 1 303 ? 83.265 -1.329 -65.817 1.00 77.94 303 ASP A C 1
ATOM 2429 O O . ASP A 1 303 ? 82.210 -1.966 -65.767 1.00 77.94 303 ASP A O 1
ATOM 2433 N N . ARG A 1 304 ? 84.316 -1.644 -65.057 1.00 80.69 304 ARG A N 1
ATOM 2434 C CA . ARG A 1 304 ? 84.386 -2.766 -64.117 1.00 80.69 304 ARG A CA 1
ATOM 2435 C C . ARG A 1 304 ? 85.412 -2.519 -63.020 1.00 80.69 304 ARG A C 1
ATOM 2437 O O . ARG A 1 304 ? 86.372 -1.768 -63.190 1.00 80.69 304 ARG A O 1
ATOM 2444 N N . PHE A 1 305 ? 85.240 -3.221 -61.905 1.00 82.88 305 PHE A N 1
ATOM 2445 C CA . PHE A 1 305 ? 86.155 -3.178 -60.771 1.00 82.88 305 PHE A CA 1
ATOM 2446 C C . PHE A 1 305 ? 86.883 -4.507 -60.637 1.00 82.88 305 PHE A C 1
ATOM 2448 O O . PHE A 1 305 ? 86.250 -5.560 -60.561 1.00 82.88 305 PHE A O 1
ATOM 2455 N N . ILE A 1 306 ? 88.206 -4.461 -60.541 1.00 83.00 306 ILE A N 1
ATOM 2456 C CA . ILE A 1 306 ? 88.999 -5.627 -60.163 1.00 83.00 306 ILE A CA 1
ATOM 2457 C C . ILE A 1 306 ? 89.264 -5.539 -58.663 1.00 83.00 306 ILE A C 1
ATOM 2459 O O . ILE A 1 306 ? 89.913 -4.607 -58.186 1.00 83.00 306 ILE A O 1
ATOM 2463 N N . ILE A 1 307 ? 88.743 -6.503 -57.910 1.00 85.31 307 ILE A N 1
ATOM 2464 C CA . ILE A 1 307 ? 88.893 -6.576 -56.459 1.00 85.31 307 ILE A CA 1
ATOM 2465 C C . ILE A 1 307 ? 89.863 -7.695 -56.084 1.00 85.31 307 ILE A C 1
ATOM 2467 O O . ILE A 1 307 ? 89.774 -8.812 -56.592 1.00 85.31 307 ILE A O 1
ATOM 2471 N N . THR A 1 308 ? 90.770 -7.407 -55.154 1.00 81.06 308 THR A N 1
ATOM 2472 C CA . THR A 1 308 ? 91.689 -8.401 -54.591 1.00 81.06 308 THR A CA 1
ATOM 2473 C C . THR A 1 308 ? 91.230 -8.761 -53.185 1.00 81.06 308 THR A C 1
ATOM 2475 O O . THR A 1 308 ? 91.202 -7.909 -52.286 1.00 81.06 308 THR A O 1
ATOM 2478 N N . THR A 1 309 ? 90.862 -10.024 -52.977 1.00 81.38 309 THR A N 1
ATOM 2479 C CA . THR A 1 309 ? 90.456 -10.536 -51.661 1.00 81.38 309 THR A CA 1
ATOM 2480 C C . THR A 1 309 ? 91.658 -10.621 -50.714 1.00 81.38 309 THR A C 1
ATOM 2482 O O . THR A 1 309 ? 92.817 -10.602 -51.139 1.00 81.38 309 THR A O 1
ATOM 2485 N N . GLN A 1 310 ? 91.417 -10.754 -49.405 1.00 77.56 310 GLN A N 1
ATOM 2486 C CA . GLN A 1 310 ? 92.512 -10.937 -48.441 1.00 77.56 310 GLN A CA 1
ATOM 2487 C C . GLN A 1 310 ? 93.338 -12.210 -48.681 1.00 77.56 310 GLN A C 1
ATOM 2489 O O . GLN A 1 310 ? 94.523 -12.227 -48.356 1.00 77.56 310 GLN A O 1
ATOM 2494 N N . SER A 1 311 ? 92.758 -13.234 -49.315 1.00 74.69 311 SER A N 1
ATOM 2495 C CA . SER A 1 311 ? 93.466 -14.457 -49.710 1.00 74.69 311 SER A CA 1
ATOM 2496 C C . SER A 1 311 ? 94.314 -14.303 -50.983 1.00 74.69 311 SER A C 1
ATOM 2498 O O . SER A 1 311 ? 94.919 -15.276 -51.419 1.00 74.69 311 SER A O 1
ATOM 2500 N N . GLY A 1 312 ? 94.366 -13.108 -51.589 1.00 71.50 312 GLY A N 1
ATOM 2501 C CA . GLY A 1 312 ? 95.157 -12.824 -52.793 1.00 71.50 312 GLY A CA 1
ATOM 2502 C C . GLY A 1 312 ? 94.479 -13.202 -54.113 1.00 71.50 312 GLY A C 1
ATOM 2503 O O . GLY A 1 312 ? 95.115 -13.129 -55.159 1.00 71.50 312 GLY A O 1
ATOM 2504 N N . LEU A 1 313 ? 93.199 -13.583 -54.079 1.00 78.94 313 LEU A N 1
ATOM 2505 C CA . LEU A 1 313 ? 92.407 -13.889 -55.270 1.00 78.94 313 LEU A CA 1
ATOM 2506 C C . LEU A 1 313 ? 91.931 -12.595 -55.934 1.00 78.94 313 LEU A C 1
ATOM 2508 O O . LEU A 1 313 ? 91.432 -11.696 -55.257 1.00 78.94 313 LEU A O 1
ATOM 2512 N N . VAL A 1 314 ? 92.075 -12.526 -57.255 1.00 81.44 314 VAL A N 1
ATOM 2513 C CA . VAL A 1 314 ? 91.665 -11.382 -58.073 1.00 81.44 314 VAL A CA 1
ATOM 2514 C C . VAL A 1 314 ? 90.334 -11.716 -58.737 1.00 81.44 314 VAL A C 1
ATOM 2516 O O . VAL A 1 314 ? 90.238 -12.701 -59.468 1.00 81.44 314 VAL A O 1
ATOM 2519 N N . LEU A 1 315 ? 89.303 -10.926 -58.446 1.00 83.19 315 LEU A N 1
ATOM 2520 C CA . LEU A 1 315 ? 87.932 -11.137 -58.907 1.00 83.19 315 LEU A CA 1
ATOM 2521 C C . LEU A 1 315 ? 87.404 -9.883 -59.606 1.00 83.19 315 LEU A C 1
ATOM 2523 O O . LEU A 1 315 ? 87.760 -8.763 -59.249 1.00 83.19 315 LEU A O 1
ATOM 2527 N N . GLU A 1 316 ? 86.524 -10.073 -60.582 1.00 82.88 316 GLU A N 1
ATOM 2528 C CA . GLU A 1 316 ? 85.883 -8.986 -61.322 1.00 82.88 316 GLU A CA 1
ATOM 2529 C C . GLU A 1 316 ? 84.483 -8.710 -60.758 1.00 82.88 316 GLU A C 1
ATOM 2531 O O . GLU A 1 316 ? 83.678 -9.623 -60.564 1.00 82.88 316 GLU A O 1
ATOM 2536 N N . SER A 1 317 ? 84.197 -7.441 -60.478 1.00 82.12 317 SER A N 1
ATOM 2537 C CA . SER A 1 317 ? 82.921 -6.946 -59.968 1.00 82.12 317 SER A CA 1
ATOM 2538 C C . SER A 1 317 ? 82.356 -5.907 -60.927 1.00 82.12 317 SER A C 1
ATOM 2540 O O . SER A 1 317 ? 82.978 -4.878 -61.178 1.00 82.12 317 SER A O 1
ATOM 2542 N N . LEU A 1 318 ? 81.133 -6.138 -61.400 1.00 80.69 318 LEU A N 1
ATOM 2543 C CA . LEU A 1 318 ? 80.416 -5.217 -62.293 1.00 80.69 318 LEU A CA 1
ATOM 2544 C C . LEU A 1 318 ? 79.501 -4.244 -61.539 1.00 80.69 318 LEU A C 1
ATOM 2546 O O . LEU A 1 318 ? 78.943 -3.320 -62.127 1.00 80.69 318 LEU A O 1
ATOM 2550 N N . HIS A 1 319 ? 79.309 -4.449 -60.234 1.00 78.50 319 HIS A N 1
ATOM 2551 C CA . HIS A 1 319 ? 78.384 -3.653 -59.433 1.00 78.50 319 HIS A CA 1
ATOM 2552 C C . HIS A 1 319 ? 79.040 -3.171 -58.145 1.00 78.50 319 HIS A C 1
ATOM 2554 O O . HIS A 1 319 ? 79.590 -3.964 -57.378 1.00 78.50 319 HIS A O 1
ATOM 2560 N N . SER A 1 320 ? 78.933 -1.869 -57.893 1.00 82.06 320 SER A N 1
ATOM 2561 C CA . SER A 1 320 ? 79.314 -1.245 -56.633 1.00 82.06 320 SER A CA 1
ATOM 2562 C C . SER A 1 320 ? 78.100 -0.577 -55.984 1.00 82.06 320 SER A C 1
ATOM 2564 O O . SER A 1 320 ? 77.171 -0.126 -56.654 1.00 82.06 320 SER A O 1
ATOM 2566 N N . LYS A 1 321 ? 78.077 -0.560 -54.652 1.00 82.44 321 LYS A N 1
ATOM 2567 C CA . LYS A 1 321 ? 77.072 0.129 -53.842 1.00 82.44 321 LYS A CA 1
ATOM 2568 C C . LYS A 1 321 ? 77.784 0.892 -52.736 1.00 82.44 321 LYS A C 1
ATOM 2570 O O . LYS A 1 321 ? 78.619 0.321 -52.044 1.00 82.44 321 LYS A O 1
ATOM 2575 N N . MET A 1 322 ? 77.433 2.158 -52.546 1.00 76.12 322 MET A N 1
ATOM 2576 C CA . MET A 1 322 ? 77.921 2.962 -51.428 1.00 76.12 322 MET A CA 1
ATOM 2577 C C . MET A 1 322 ? 76.794 3.161 -50.416 1.00 76.12 322 MET A C 1
ATOM 2579 O O . MET A 1 322 ? 75.672 3.498 -50.795 1.00 76.12 322 MET A O 1
ATOM 2583 N N . ASP A 1 323 ? 77.083 2.932 -49.140 1.00 77.94 323 ASP A N 1
ATOM 2584 C CA . ASP A 1 323 ? 76.202 3.286 -48.029 1.00 77.94 323 ASP A CA 1
ATOM 2585 C C . ASP A 1 323 ? 76.956 4.127 -46.987 1.00 77.94 323 ASP A C 1
ATOM 2587 O O . ASP A 1 323 ? 78.133 4.445 -47.160 1.00 77.94 323 ASP A O 1
ATOM 2591 N N . ALA A 1 324 ? 76.277 4.507 -45.900 1.00 69.31 324 ALA A N 1
ATOM 2592 C CA . ALA A 1 324 ? 76.849 5.347 -44.845 1.00 69.31 324 ALA A CA 1
ATOM 2593 C C . ALA A 1 324 ? 78.074 4.728 -44.140 1.00 69.31 324 ALA A C 1
ATOM 2595 O O . ALA A 1 324 ? 78.776 5.424 -43.411 1.00 69.31 324 ALA A O 1
ATOM 2596 N N . THR A 1 325 ? 78.332 3.432 -44.333 1.00 64.88 325 THR A N 1
ATOM 2597 C CA . THR A 1 325 ? 79.411 2.694 -43.672 1.00 64.88 325 THR A CA 1
ATOM 2598 C C . THR A 1 325 ? 80.570 2.338 -44.604 1.00 64.88 325 THR A C 1
ATOM 2600 O O . THR A 1 325 ? 81.585 1.838 -44.113 1.00 64.88 325 THR A O 1
ATOM 2603 N N . GLY A 1 326 ? 80.453 2.566 -45.918 1.00 78.88 326 GLY A N 1
ATOM 2604 C CA . GLY A 1 326 ? 81.539 2.367 -46.879 1.00 78.88 326 GLY A CA 1
ATOM 2605 C C . GLY A 1 326 ? 81.078 1.987 -48.288 1.00 78.88 326 GLY A C 1
ATOM 2606 O O . GLY A 1 326 ? 79.896 2.025 -48.627 1.00 78.88 326 GLY A O 1
ATOM 2607 N N . THR A 1 327 ? 82.044 1.617 -49.132 1.00 80.69 327 THR A N 1
ATOM 2608 C CA . THR A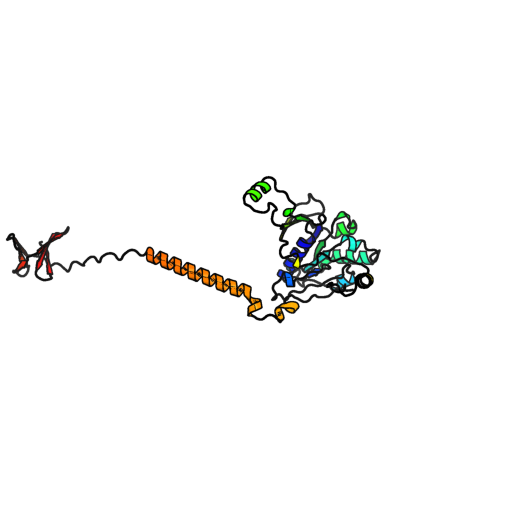 1 327 ? 81.788 1.141 -50.502 1.00 80.69 327 THR A CA 1
ATOM 2609 C C . THR A 1 327 ? 81.889 -0.379 -50.564 1.00 80.69 327 THR A C 1
ATOM 2611 O O . THR A 1 327 ? 82.850 -0.970 -50.063 1.00 80.69 327 THR A O 1
ATOM 2614 N N . TYR A 1 328 ? 80.907 -1.002 -51.206 1.00 82.81 328 TYR A N 1
ATOM 2615 C CA . TYR A 1 328 ? 80.772 -2.441 -51.365 1.00 82.81 328 TYR A CA 1
ATOM 2616 C C . TYR A 1 328 ? 80.794 -2.825 -52.841 1.00 82.81 328 TYR A C 1
ATOM 2618 O O . TYR A 1 328 ? 80.195 -2.146 -53.671 1.00 82.81 328 TYR A O 1
ATOM 2626 N N . TYR A 1 329 ? 81.429 -3.947 -53.153 1.00 83.44 329 TYR A N 1
ATOM 2627 C CA . TYR A 1 329 ? 81.543 -4.509 -54.497 1.00 83.44 329 TYR A CA 1
ATOM 2628 C C . TYR A 1 329 ? 80.930 -5.909 -54.517 1.00 83.44 329 TYR A C 1
ATOM 2630 O O . TYR A 1 329 ? 81.155 -6.691 -53.589 1.00 83.44 329 TYR A O 1
ATOM 2638 N N . LYS A 1 330 ? 80.121 -6.226 -55.532 1.00 83.75 330 LYS A N 1
ATOM 2639 C CA . LYS A 1 330 ? 79.412 -7.510 -55.622 1.00 83.75 330 LYS A CA 1
ATOM 2640 C C . LYS A 1 330 ? 80.117 -8.451 -56.588 1.00 83.75 330 LYS A C 1
ATOM 2642 O O . LYS A 1 330 ? 80.216 -8.156 -57.776 1.00 83.75 330 LYS A O 1
ATOM 2647 N N . VAL A 1 331 ? 80.493 -9.631 -56.101 1.00 76.88 331 VAL A N 1
ATOM 2648 C CA . VAL A 1 331 ? 80.944 -10.741 -56.953 1.00 76.88 331 VAL A CA 1
ATOM 2649 C C . VAL A 1 331 ? 80.058 -11.949 -56.678 1.00 76.88 331 VAL A C 1
ATOM 2651 O O . VAL A 1 331 ? 79.969 -12.432 -55.547 1.00 76.88 331 VAL A O 1
ATOM 2654 N N . GLY A 1 332 ? 79.342 -12.411 -57.705 1.00 78.06 332 GLY A N 1
ATOM 2655 C CA . GLY A 1 332 ? 78.318 -13.447 -57.560 1.00 78.06 332 GLY A CA 1
ATOM 2656 C C . GLY A 1 332 ? 77.203 -13.005 -56.607 1.00 78.06 332 GLY A C 1
ATOM 2657 O O . GLY A 1 332 ? 76.532 -12.002 -56.852 1.00 78.06 332 GLY A O 1
ATOM 2658 N N . ASN A 1 333 ? 77.016 -13.743 -55.509 1.00 75.38 333 ASN A N 1
ATOM 2659 C CA . ASN A 1 333 ? 76.019 -13.439 -54.474 1.00 75.38 333 ASN A CA 1
ATOM 2660 C C . ASN A 1 333 ? 76.612 -12.821 -53.196 1.00 75.38 333 ASN A C 1
ATOM 2662 O O . ASN A 1 333 ? 75.879 -12.590 -52.235 1.00 75.38 333 ASN A O 1
ATOM 2666 N N . THR A 1 334 ? 77.913 -12.525 -53.190 1.00 77.12 334 THR A N 1
ATOM 2667 C CA . THR A 1 334 ? 78.630 -12.042 -52.006 1.00 77.12 334 THR A CA 1
ATOM 2668 C C . THR A 1 334 ? 79.043 -10.587 -52.190 1.00 77.12 334 THR A C 1
ATOM 2670 O O . THR A 1 334 ? 79.501 -10.184 -53.262 1.00 77.12 334 THR A O 1
ATOM 2673 N N . TRP A 1 335 ? 78.890 -9.795 -51.130 1.00 81.56 335 TRP A N 1
ATOM 2674 C CA . TRP A 1 335 ? 79.347 -8.410 -51.090 1.00 81.56 335 TRP A CA 1
ATOM 2675 C C . TRP A 1 335 ? 80.689 -8.302 -50.372 1.00 81.56 335 TRP A C 1
ATOM 2677 O O . TRP A 1 335 ? 80.896 -8.875 -49.302 1.00 81.56 335 TRP A O 1
ATOM 2687 N N . TYR A 1 336 ? 81.588 -7.521 -50.950 1.00 79.81 336 TYR A N 1
ATOM 2688 C CA . TYR A 1 336 ? 82.922 -7.273 -50.433 1.00 79.81 336 TYR A CA 1
ATOM 2689 C C . TYR A 1 336 ? 83.072 -5.801 -50.079 1.00 79.81 336 TYR A C 1
ATOM 2691 O O . TYR A 1 336 ? 82.757 -4.939 -50.894 1.00 79.81 336 TYR A O 1
ATOM 2699 N N . LYS A 1 337 ? 83.539 -5.505 -48.869 1.00 82.69 337 LYS A N 1
ATOM 2700 C CA . LYS A 1 337 ? 83.671 -4.137 -48.364 1.00 82.69 337 LYS A CA 1
ATOM 2701 C C . LYS A 1 337 ? 85.090 -3.620 -48.596 1.00 82.69 337 LYS A C 1
ATOM 2703 O O . LYS A 1 337 ? 86.058 -4.298 -48.241 1.00 82.69 337 LYS A O 1
ATOM 2708 N N . LYS A 1 338 ? 85.211 -2.420 -49.169 1.00 77.88 338 LYS A N 1
ATOM 2709 C CA . LYS A 1 338 ? 86.485 -1.692 -49.221 1.00 77.88 338 LYS A CA 1
ATOM 2710 C C . LYS A 1 338 ? 86.893 -1.314 -47.788 1.00 77.88 338 LYS A C 1
ATOM 2712 O O . LYS A 1 338 ? 86.024 -0.806 -47.076 1.00 77.88 338 LYS A O 1
ATOM 2717 N N . PRO A 1 339 ? 88.132 -1.609 -47.358 1.00 63.22 339 PRO A N 1
ATOM 2718 C CA . PRO A 1 339 ? 88.610 -1.199 -46.042 1.00 63.22 339 PRO A CA 1
ATOM 2719 C C . PRO A 1 339 ? 88.534 0.318 -45.853 1.00 63.22 339 PRO A C 1
ATOM 2721 O O . PRO A 1 339 ? 88.669 1.050 -46.866 1.00 63.22 339 PRO A O 1
#

Radius of gyration: 42.39 Å; Cα contacts (8 Å, |Δi|>4): 556; chains: 1; bounding box: 125×51×89 Å

Solvent-accessible surface area (backbone atoms only — not comparable to full-atom values): 19132 Å² total; per-residue (Å²): 133,56,32,37,34,36,28,37,61,92,88,21,41,58,69,53,50,51,50,48,53,52,47,56,39,45,74,70,67,29,46,38,36,24,40,59,61,66,34,61,58,62,64,47,59,40,82,36,72,57,54,38,34,38,39,20,64,67,63,48,47,64,49,59,59,69,64,57,58,50,36,97,58,90,54,68,90,54,33,13,41,39,35,38,58,49,43,39,57,57,76,65,38,79,92,37,61,67,70,56,42,54,47,34,54,51,46,63,63,45,34,61,82,28,27,35,29,39,39,37,30,33,64,51,71,80,70,29,56,71,68,56,42,65,68,53,55,46,25,32,24,47,32,36,43,42,49,78,52,83,57,83,79,52,41,65,55,38,43,74,73,75,41,75,57,57,55,72,62,35,32,36,34,44,28,16,55,33,89,55,92,86,32,56,76,76,50,72,47,78,40,59,49,93,56,46,63,73,25,38,59,88,80,70,76,84,62,95,52,54,70,56,51,44,67,77,66,44,84,84,52,99,58,78,75,77,47,97,51,64,43,76,48,81,17,20,18,76,76,48,31,77,80,47,51,74,60,72,72,39,43,68,61,53,51,50,52,54,50,50,52,49,52,51,52,54,51,50,54,50,51,52,51,51,49,64,72,66,55,74,75,82,74,80,81,77,79,78,80,66,83,61,45,68,42,68,46,75,50,80,71,86,83,43,34,43,36,27,38,74,87,70,50,79,46,72,22,81,46,76,49,77,56,100,88,45,46,32,36,37,46,93,93,43,39,32,30,56,117

Sequence (339 aa):
MANWTLTGDLGAGKSVISTGKIMDFLMKGLPVATNMDIYPEKFLPPTSRVTHVKLPDFPSADDLWALGMASGSRDESTFGLLALDELAVFLNSREWQGKARDQVIKYLRHVRKQHWHTLFITQDIESIDAQARRALIEHKVVCKRTDRLSIPFLGPVLRLFGFKGTLPQIHFGIVRYGKQDWSPKVDTWIYRGTKLYDAYNTDQVFTEEPERDILLHGRDRDYPAQATGPYTVLSPWHLKGRYMSFYERNRKALTSIMLSLLVVSVGGSYLYHIDQLHKPAPKPAQAEITKSQPLKGVLDLGDRFIITTQSGLVLESLHSKMDATGTYYKVGNTWYKKP

Nearest PDB structures (foldseek):
  5w0t-assembly1_A-2  TM=5.906E-01  e=2.976E-03  Saccharomyces cerevisiae S288C
  8j4u-assembly1_P  TM=4.127E-01  e=1.203E-03  Escherichia coli
  8j4u-assembly1_O  TM=3.762E-01  e=2.337E-03  Esche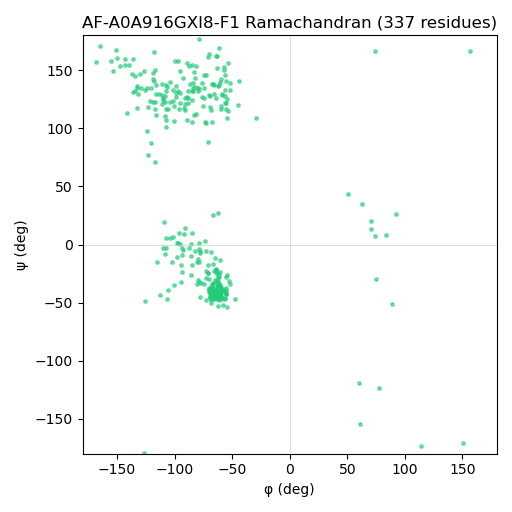richia coli
  8j4u-assembly1_R  TM=4.324E-01  e=1.346E-02  Escherichia coli
  8su9-assembly1_R  TM=4.130E-01  e=5.735E-02  Escherichia coli